Protein AF-A0A2G1NXH2-F1 (afdb_monomer)

Mean predicted aligned error: 2.92 Å

Nearest PDB structures (foldseek):
  1lr5-assembly2_B  TM=7.237E-01  e=9.774E-05  Zea mays
  2et7-assembly1_A  TM=5.817E-01  e=1.726E-05  Hordeum vulgare
  4qm9-assembly2_B  TM=7.296E-01  e=2.003E-04  Bacillus subtilis subsp. subtilis str. 168
  6v7g-assembly1_A  TM=7.408E-01  e=8.931E-04  Canavalia ensiformis
  3ksc-assembly2_F  TM=7.801E-01  e=2.190E-03  Pisum sativum

Sequence (181 aa):
EKHHLRYDITIIPPRMLGEEYVKTAGHYHPMVPGEKLSYTEVYQVLEGEAEYLLQKLENGIIEDVVLIHATIGNIVVIPPNYGHITINMSKSRLKMSNWVSSEFASIYEPIRERRGGAYYFLKDSTILKNEKYTKIPELRRVKPTDPSLLNLTPGEDMYKLIGTPTKLDFLNKPRKEIELF

Radius of gyration: 15.78 Å; Cα contacts (8 Å, |Δi|>4): 421; chains: 1; bounding box: 36×38×44 Å

Structure (mmCIF, N/CA/C/O backbone):
data_AF-A0A2G1NXH2-F1
#
_entry.id   AF-A0A2G1NXH2-F1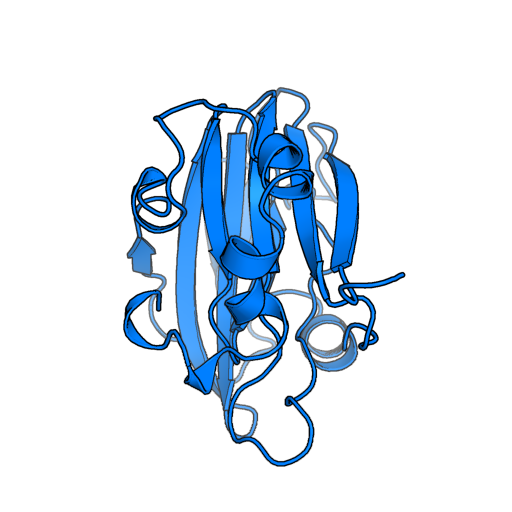
#
loop_
_atom_site.group_PDB
_atom_site.id
_atom_site.type_symbol
_atom_site.label_atom_id
_atom_site.label_alt_id
_atom_site.label_comp_id
_atom_site.label_asym_id
_atom_site.label_entity_id
_atom_site.label_seq_id
_atom_site.pdbx_PDB_ins_code
_atom_site.Cartn_x
_atom_site.Cartn_y
_atom_site.Cartn_z
_atom_site.occupancy
_atom_site.B_iso_or_equiv
_atom_site.auth_seq_id
_atom_site.auth_comp_id
_atom_site.auth_asym_id
_atom_site.auth_atom_id
_atom_site.pdbx_PDB_model_num
ATOM 1 N N . GLU A 1 1 ? 0.323 1.478 -23.130 1.00 58.84 1 GLU A N 1
ATOM 2 C CA . GLU A 1 1 ? 0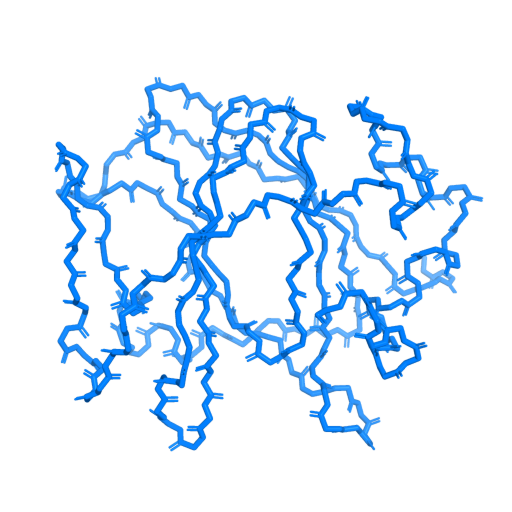.094 0.016 -23.206 1.00 58.84 1 GLU A CA 1
ATOM 3 C C . GLU A 1 1 ? 1.329 -0.855 -23.498 1.00 58.84 1 GLU A C 1
ATOM 5 O O . GLU A 1 1 ? 1.240 -2.049 -23.286 1.00 58.84 1 GLU A O 1
ATOM 10 N N . LYS A 1 2 ? 2.512 -0.334 -23.880 1.00 76.56 2 LYS A N 1
ATOM 11 C CA . LYS A 1 2 ? 3.681 -1.186 -24.229 1.00 76.56 2 LYS A CA 1
ATOM 12 C C . LYS A 1 2 ? 4.260 -2.044 -23.081 1.00 76.56 2 LYS A C 1
ATOM 14 O O . LYS A 1 2 ? 4.921 -3.040 -23.348 1.00 76.56 2 LYS A O 1
ATOM 19 N N . HIS A 1 3 ? 4.052 -1.642 -21.826 1.00 87.06 3 HIS A N 1
ATOM 20 C CA . HIS A 1 3 ? 4.655 -2.284 -20.646 1.00 87.06 3 HIS A CA 1
ATOM 21 C C . HIS A 1 3 ? 3.636 -2.900 -19.684 1.00 87.06 3 HIS A C 1
ATOM 23 O O . HIS A 1 3 ? 4.034 -3.434 -18.656 1.00 87.06 3 HIS A O 1
ATOM 29 N N . HIS A 1 4 ? 2.342 -2.832 -20.012 1.00 94.38 4 HIS A N 1
ATOM 30 C CA . HIS A 1 4 ? 1.269 -3.326 -19.148 1.00 94.38 4 HIS A CA 1
ATOM 31 C C . HIS A 1 4 ? 1.305 -2.744 -17.722 1.00 94.38 4 HIS A C 1
ATOM 33 O O . HIS A 1 4 ? 1.211 -3.455 -16.722 1.00 94.38 4 HIS A O 1
ATOM 39 N N . LEU A 1 5 ? 1.512 -1.428 -17.643 1.00 96.06 5 LEU A N 1
ATOM 40 C CA . LEU A 1 5 ? 1.605 -0.663 -16.404 1.00 96.06 5 LEU A CA 1
ATOM 41 C C . LEU A 1 5 ? 0.506 0.392 -16.369 1.00 96.06 5 LEU A C 1
ATOM 43 O O . LEU A 1 5 ? 0.245 1.057 -17.377 1.00 96.06 5 LEU A O 1
ATOM 47 N N . ARG A 1 6 ? -0.082 0.574 -15.190 1.00 96.56 6 ARG A N 1
ATOM 48 C CA . ARG A 1 6 ? -1.054 1.615 -14.869 1.00 96.56 6 ARG A CA 1
ATOM 49 C C . ARG A 1 6 ? -0.529 2.448 -13.703 1.00 96.56 6 ARG A C 1
ATOM 51 O O . ARG A 1 6 ? 0.035 1.893 -12.762 1.00 96.56 6 ARG A O 1
ATOM 58 N N . TYR A 1 7 ? -0.709 3.762 -13.796 1.00 97.62 7 TYR A N 1
ATOM 59 C CA . TYR A 1 7 ? -0.413 4.704 -12.722 1.00 97.62 7 TYR A CA 1
ATOM 60 C C . TYR A 1 7 ? -1.703 5.362 -12.264 1.00 97.62 7 TYR A C 1
ATOM 62 O O . TYR A 1 7 ? -2.379 5.993 -13.080 1.00 97.62 7 TYR A O 1
ATOM 70 N N . ASP A 1 8 ? -2.016 5.249 -10.980 1.00 98.00 8 ASP A N 1
ATOM 71 C CA . ASP A 1 8 ? -3.214 5.850 -10.405 1.00 98.00 8 ASP A CA 1
ATOM 72 C C . ASP A 1 8 ? -2.840 6.888 -9.337 1.00 98.00 8 ASP A C 1
ATOM 74 O O . ASP A 1 8 ? -1.773 6.835 -8.724 1.00 98.00 8 ASP A O 1
ATOM 78 N N . ILE A 1 9 ? -3.739 7.852 -9.117 1.00 98.50 9 ILE A N 1
ATOM 79 C CA . ILE A 1 9 ? -3.693 8.783 -7.986 1.00 98.50 9 ILE A CA 1
ATOM 80 C C . ILE A 1 9 ? -4.927 8.537 -7.131 1.00 98.50 9 ILE A C 1
ATOM 82 O O . ILE A 1 9 ? -6.052 8.608 -7.625 1.00 98.50 9 ILE A O 1
ATOM 86 N N . THR A 1 10 ? -4.722 8.348 -5.832 1.00 98.56 10 THR A N 1
ATOM 87 C CA . THR A 1 10 ? -5.807 8.238 -4.855 1.00 98.56 10 THR A CA 1
ATOM 88 C C . THR A 1 10 ? -5.724 9.376 -3.846 1.00 98.56 10 THR A C 1
ATOM 90 O O . THR A 1 10 ? -4.652 9.699 -3.332 1.00 98.56 10 THR A O 1
ATOM 93 N N . ILE A 1 11 ? -6.874 9.985 -3.549 1.00 98.62 11 ILE A N 1
ATOM 94 C CA . ILE A 1 11 ? -7.017 11.025 -2.527 1.00 98.62 11 ILE A CA 1
ATOM 95 C C . ILE A 1 11 ? -8.008 10.536 -1.473 1.00 98.62 11 ILE A C 1
ATOM 97 O O . ILE A 1 11 ? -9.157 10.238 -1.793 1.00 98.62 11 ILE A O 1
ATOM 101 N N . ILE A 1 12 ? -7.575 10.499 -0.214 1.00 98.50 12 ILE A N 1
ATOM 102 C CA . ILE A 1 12 ? -8.384 10.063 0.925 1.00 98.50 12 ILE A CA 1
ATOM 103 C C . ILE A 1 12 ? -8.540 11.249 1.894 1.00 98.50 12 ILE A C 1
ATOM 105 O O . ILE A 1 12 ? -7.545 11.720 2.451 1.00 98.50 12 ILE A O 1
ATOM 109 N N . PRO A 1 13 ? -9.760 11.779 2.108 1.00 98.12 13 PRO A N 1
ATOM 110 C CA . PRO A 1 13 ? -9.979 12.888 3.038 1.00 98.12 13 PRO A CA 1
ATOM 111 C C . PRO A 1 13 ? -9.803 12.438 4.503 1.00 98.12 13 PRO A C 1
ATOM 113 O O . PRO A 1 13 ? -9.926 11.250 4.774 1.00 98.12 13 PRO A O 1
ATOM 116 N N . PRO A 1 14 ? -9.583 13.351 5.464 1.00 97.19 14 PRO A N 1
ATOM 117 C CA . PRO A 1 14 ? -9.547 13.011 6.887 1.00 97.19 14 PRO A CA 1
ATOM 118 C C . PRO A 1 14 ? -10.977 12.855 7.420 1.00 97.19 14 PRO A C 1
ATOM 120 O O . PRO A 1 14 ? -11.607 13.820 7.853 1.00 97.19 14 PRO A O 1
ATOM 123 N N . ARG A 1 15 ? -11.546 11.653 7.306 1.00 97.00 15 ARG A N 1
ATOM 124 C CA . ARG A 1 15 ? -12.923 11.359 7.734 1.00 97.00 15 ARG A CA 1
ATOM 125 C C . ARG A 1 15 ? -12.986 10.098 8.586 1.00 97.00 15 ARG A C 1
ATOM 127 O O . ARG A 1 15 ? -12.085 9.268 8.558 1.00 97.00 15 ARG A O 1
ATOM 134 N N . MET A 1 16 ? -14.109 9.953 9.279 1.00 96.38 16 MET A N 1
ATOM 135 C CA . MET A 1 16 ? -14.487 8.737 9.990 1.00 96.38 16 MET A CA 1
ATOM 136 C C . MET A 1 16 ? -15.700 8.097 9.312 1.00 96.38 16 MET A C 1
ATOM 138 O O . MET A 1 16 ? -16.585 8.796 8.812 1.00 96.38 16 MET A O 1
ATOM 142 N N . LEU A 1 17 ? -15.752 6.770 9.321 1.00 91.94 17 LEU A N 1
ATOM 143 C CA . LEU A 1 17 ? -16.933 5.968 9.024 1.00 91.94 17 LEU A CA 1
ATOM 144 C C . LEU A 1 17 ? -17.454 5.403 10.347 1.00 91.94 17 LEU A C 1
ATOM 146 O O . LEU A 1 17 ? -17.014 4.354 10.815 1.00 91.94 17 LEU A O 1
ATOM 150 N N . GLY A 1 18 ? -18.361 6.145 10.985 1.00 94.88 18 GLY A N 1
ATOM 151 C CA . GLY A 1 18 ? -18.728 5.886 12.375 1.00 94.88 18 GLY A CA 1
ATOM 152 C C . GLY A 1 18 ? -17.520 6.109 13.284 1.00 94.88 18 GLY A C 1
ATOM 153 O O . GLY A 1 18 ? -17.035 7.230 13.398 1.00 94.88 18 GLY A O 1
ATOM 154 N N . GLU A 1 19 ? -17.030 5.032 13.891 1.00 95.69 19 GLU A N 1
ATOM 155 C CA . GLU A 1 19 ? -15.901 5.046 14.829 1.00 95.69 19 GLU A CA 1
ATOM 156 C C . GLU A 1 19 ? -14.562 4.660 14.184 1.00 95.69 19 GLU A C 1
ATOM 158 O O . GLU A 1 19 ? -13.527 4.733 14.841 1.00 95.69 19 GLU A O 1
ATOM 163 N N . GLU A 1 20 ? -14.558 4.263 12.907 1.00 97.88 20 GLU A N 1
ATOM 164 C CA . GLU A 1 20 ? -13.359 3.819 12.192 1.00 97.88 20 GLU A CA 1
ATOM 165 C C . GLU A 1 20 ? -12.811 4.893 11.248 1.00 97.88 20 GLU A C 1
ATOM 167 O O . GLU A 1 20 ? -13.576 5.582 10.569 1.00 97.88 20 GLU A O 1
ATOM 172 N N . TYR A 1 21 ? -11.487 5.022 11.167 1.00 98.12 21 TYR A N 1
ATOM 173 C CA . TYR A 1 21 ? -10.836 5.884 10.187 1.00 98.12 21 TYR A CA 1
ATOM 174 C C . TYR A 1 21 ? -11.205 5.480 8.758 1.00 98.12 21 TYR A C 1
ATOM 176 O O . TYR A 1 21 ? -11.316 4.298 8.415 1.00 98.12 21 TYR A O 1
ATOM 184 N N . VAL A 1 22 ? -11.399 6.482 7.899 1.00 97.50 22 VAL A N 1
ATOM 185 C CA . VAL A 1 22 ? -11.681 6.239 6.487 1.00 97.50 22 VAL A CA 1
ATOM 186 C C . 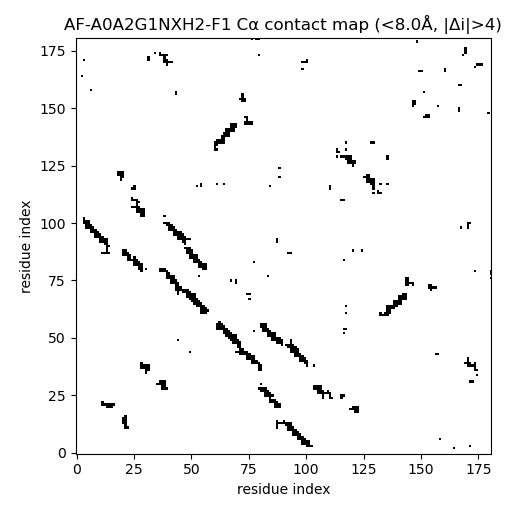VAL A 1 22 ? -10.499 5.539 5.819 1.00 97.50 22 VAL A C 1
ATOM 188 O O . VAL A 1 22 ? -9.325 5.832 6.057 1.00 97.50 22 VAL A O 1
ATOM 191 N N . LYS A 1 23 ? -10.835 4.592 4.954 1.00 97.75 23 LYS A N 1
ATOM 192 C CA . LYS A 1 23 ? -9.886 3.710 4.294 1.00 97.75 23 LYS A CA 1
ATOM 193 C C . LYS A 1 23 ? -10.402 3.299 2.926 1.00 97.75 23 LYS A C 1
ATOM 195 O O . LYS A 1 23 ? -11.590 3.431 2.629 1.00 97.75 23 LYS A O 1
ATOM 200 N N . THR A 1 24 ? -9.501 2.795 2.096 1.00 98.25 24 THR A N 1
ATOM 201 C CA . THR A 1 24 ? -9.869 2.099 0.856 1.00 98.25 24 THR A CA 1
ATOM 202 C C . THR A 1 24 ? -10.673 0.829 1.165 1.00 98.25 24 THR A C 1
ATOM 204 O O . THR A 1 24 ? -10.614 0.297 2.273 1.00 98.25 24 THR A O 1
ATOM 207 N N . ALA A 1 25 ? -11.421 0.314 0.183 1.00 97.62 25 ALA A N 1
ATOM 208 C CA . ALA A 1 25 ? -12.169 -0.937 0.351 1.00 97.62 25 ALA A CA 1
ATOM 209 C C . ALA A 1 25 ? -11.256 -2.145 0.643 1.00 97.62 25 ALA A C 1
ATOM 211 O O . ALA A 1 25 ? -11.681 -3.084 1.313 1.00 97.62 25 ALA A O 1
ATOM 212 N N . GLY A 1 26 ? -10.012 -2.087 0.159 1.00 98.19 26 GLY A N 1
ATOM 213 C CA . GLY A 1 26 ? -9.045 -3.175 0.204 1.00 98.19 26 GLY A CA 1
ATOM 214 C C . GLY A 1 26 ? -9.297 -4.247 -0.841 1.00 98.19 26 GLY A C 1
ATOM 215 O O . GLY A 1 26 ? -10.441 -4.521 -1.197 1.00 98.19 26 GLY A O 1
ATOM 216 N N . HIS A 1 27 ? -8.228 -4.874 -1.322 1.00 98.69 27 HIS A N 1
ATOM 217 C CA . HIS A 1 27 ? -8.334 -6.009 -2.236 1.00 98.69 27 HIS A CA 1
ATOM 218 C C . HIS A 1 27 ? -7.080 -6.888 -2.227 1.00 98.69 27 HIS A C 1
ATOM 220 O O . HIS A 1 27 ? -6.058 -6.524 -1.647 1.00 98.69 27 HIS A O 1
ATOM 226 N N . TYR A 1 28 ? -7.185 -8.047 -2.879 1.00 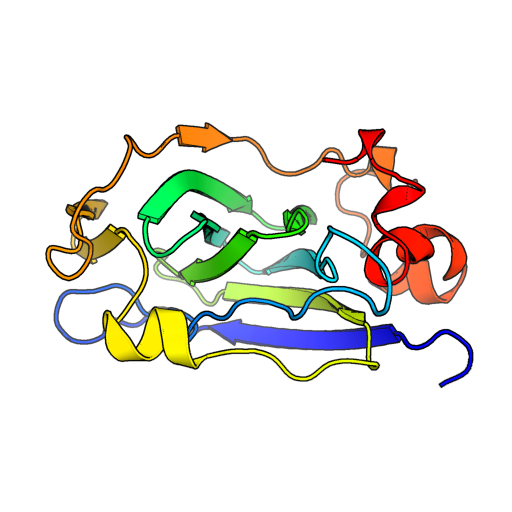98.56 28 TYR A N 1
ATOM 227 C CA . TYR A 1 28 ? -6.065 -8.908 -3.261 1.00 98.56 28 TYR A CA 1
ATOM 228 C C . TYR A 1 28 ? -5.836 -8.838 -4.773 1.00 98.56 28 TYR A C 1
ATOM 230 O O . TYR A 1 28 ? -6.735 -8.463 -5.533 1.00 98.56 28 TYR A O 1
ATOM 238 N N . HIS A 1 29 ? -4.654 -9.258 -5.215 1.00 98.25 29 HIS A N 1
ATOM 239 C CA . HIS A 1 29 ? -4.352 -9.468 -6.630 1.00 98.25 29 HIS A CA 1
ATOM 240 C C . HIS A 1 29 ? -4.465 -10.950 -7.001 1.00 98.25 29 HIS A C 1
ATOM 242 O O . HIS A 1 29 ? -4.173 -11.810 -6.164 1.00 98.25 29 HIS A O 1
ATOM 248 N N . PRO A 1 30 ? -4.867 -11.278 -8.242 1.00 97.81 30 PRO A N 1
ATOM 249 C CA . PRO A 1 30 ? -4.825 -12.652 -8.720 1.00 97.81 30 PRO A CA 1
ATOM 250 C C . PRO A 1 30 ? -3.384 -13.140 -8.882 1.00 97.81 30 PRO A C 1
ATOM 252 O O . PRO A 1 30 ? -2.438 -12.356 -8.985 1.00 97.81 30 PRO A O 1
ATOM 255 N N . MET A 1 31 ? -3.235 -14.460 -8.951 1.00 97.69 31 MET A N 1
ATOM 256 C CA . MET A 1 31 ? -1.975 -15.112 -9.303 1.00 97.69 31 MET A CA 1
ATOM 257 C C . MET A 1 31 ? -1.548 -14.709 -10.715 1.00 97.69 31 MET A C 1
ATOM 259 O O . MET A 1 31 ? -2.386 -14.661 -11.618 1.00 97.69 31 MET A O 1
ATOM 263 N N . VAL A 1 32 ? -0.253 -14.471 -10.920 1.00 97.31 32 VAL A N 1
ATOM 264 C CA . VAL A 1 32 ? 0.294 -14.331 -12.273 1.00 97.31 32 VAL A CA 1
ATOM 265 C C . VAL A 1 32 ? 0.095 -15.667 -13.010 1.00 97.31 32 VAL A C 1
ATOM 267 O O . VAL A 1 32 ? 0.363 -16.724 -12.423 1.00 97.31 32 VAL A O 1
ATOM 270 N N . PRO A 1 33 ? -0.390 -15.676 -14.269 1.00 96.06 33 PRO A N 1
ATOM 271 C CA . PRO A 1 33 ? -0.643 -16.912 -15.004 1.00 96.06 33 PRO A CA 1
ATOM 272 C C . PRO A 1 33 ? 0.574 -17.848 -15.034 1.00 96.06 33 PRO A C 1
ATOM 274 O O . PRO A 1 33 ? 1.648 -17.485 -15.505 1.00 96.06 33 PRO A O 1
ATOM 277 N N . GLY A 1 34 ? 0.393 -19.077 -14.540 1.00 95.00 34 GLY A N 1
ATOM 278 C CA . GLY A 1 34 ? 1.456 -20.087 -14.480 1.00 95.00 34 GLY A CA 1
ATOM 279 C C . GLY A 1 34 ? 2.422 -19.953 -13.295 1.00 95.00 34 GLY A C 1
ATOM 280 O O . GLY A 1 34 ? 3.369 -20.736 -13.204 1.00 95.00 34 GLY A O 1
ATOM 281 N N . GLU A 1 35 ? 2.194 -19.018 -12.369 1.00 95.06 35 GLU A N 1
ATOM 282 C CA . GLU A 1 35 ? 3.041 -18.803 -11.193 1.00 95.06 35 GLU A CA 1
ATOM 283 C C . GLU A 1 35 ? 2.322 -19.071 -9.859 1.00 95.06 35 GLU A C 1
ATOM 285 O O . GLU A 1 35 ? 1.103 -19.211 -9.776 1.00 95.06 35 GLU A O 1
ATOM 290 N N . LYS A 1 36 ? 3.117 -19.144 -8.782 1.00 93.44 36 LYS A N 1
ATOM 291 C CA . LYS A 1 36 ? 2.650 -19.241 -7.385 1.00 93.44 36 LYS A CA 1
ATOM 292 C C . LYS A 1 36 ? 2.669 -17.890 -6.651 1.00 93.44 36 LYS A C 1
ATOM 294 O O . LYS A 1 36 ? 2.561 -17.856 -5.427 1.00 93.44 36 LYS A O 1
ATOM 299 N N . LEU A 1 37 ? 2.847 -16.794 -7.379 1.00 96.62 37 LEU A N 1
ATOM 300 C CA . LEU A 1 37 ? 2.913 -15.440 -6.841 1.00 96.62 37 LEU A CA 1
ATOM 301 C C . LEU A 1 37 ? 1.847 -14.583 -7.526 1.00 96.62 37 LEU A C 1
ATOM 303 O O . LEU A 1 37 ? 1.659 -14.690 -8.740 1.00 96.62 37 LEU A O 1
ATOM 307 N N . SER A 1 38 ? 1.145 -13.753 -6.758 1.00 97.88 38 SER A N 1
ATOM 308 C CA . SER A 1 38 ? 0.253 -12.731 -7.306 1.00 97.88 38 SER A CA 1
ATOM 309 C C . SER A 1 38 ? 1.016 -11.552 -7.890 1.00 97.88 38 SER A C 1
ATOM 311 O O . SER A 1 38 ? 2.174 -11.319 -7.543 1.00 97.88 38 SER A O 1
ATOM 313 N N . TYR A 1 39 ? 0.332 -10.764 -8.719 1.00 98.25 39 TYR A N 1
ATOM 314 C CA . TYR A 1 39 ? 0.823 -9.440 -9.102 1.00 98.25 39 TYR A CA 1
ATOM 315 C C . TYR A 1 39 ? 1.129 -8.596 -7.858 1.00 98.25 39 TYR A C 1
ATOM 317 O O . TYR A 1 39 ? 0.485 -8.749 -6.811 1.00 98.25 39 TYR A O 1
ATOM 325 N N . THR A 1 40 ? 2.098 -7.695 -7.985 1.00 98.00 40 THR A N 1
ATOM 326 C CA . THR A 1 40 ? 2.489 -6.759 -6.926 1.00 98.00 40 THR A CA 1
ATOM 327 C C . THR A 1 40 ? 2.058 -5.345 -7.278 1.00 98.00 40 THR A C 1
ATOM 329 O O . THR A 1 40 ? 1.552 -5.068 -8.367 1.00 98.00 40 THR A O 1
ATOM 332 N N . GLU A 1 41 ? 2.264 -4.438 -6.335 1.00 98.50 41 GLU A N 1
ATOM 333 C CA . GLU A 1 41 ? 1.973 -3.020 -6.493 1.00 98.50 41 GLU A CA 1
ATOM 334 C C . GLU A 1 41 ? 3.002 -2.204 -5.721 1.00 98.50 41 GLU A C 1
ATOM 336 O O . GLU A 1 41 ? 3.585 -2.687 -4.751 1.00 98.50 41 GLU A O 1
ATOM 341 N N . VAL A 1 42 ? 3.250 -0.975 -6.154 1.00 98.56 42 VAL A N 1
ATOM 342 C CA . VAL A 1 42 ? 4.092 -0.036 -5.417 1.00 98.56 42 VAL A CA 1
ATOM 343 C C . VAL A 1 42 ? 3.365 1.282 -5.256 1.00 98.56 42 VAL A C 1
ATOM 345 O O . VAL A 1 42 ? 2.858 1.828 -6.229 1.00 98.56 42 VAL A O 1
ATOM 348 N N . TYR A 1 43 ? 3.337 1.786 -4.028 1.00 98.69 43 TYR A N 1
ATOM 349 C CA . TYR A 1 43 ? 2.755 3.064 -3.649 1.00 98.69 43 TYR A CA 1
ATOM 350 C C . TYR A 1 43 ? 3.836 4.099 -3.341 1.00 98.69 43 TYR A C 1
ATOM 352 O O . TYR A 1 43 ? 4.900 3.757 -2.826 1.00 98.69 43 TYR A O 1
ATOM 360 N N . GLN A 1 44 ? 3.516 5.374 -3.559 1.00 98.75 44 GLN A N 1
ATOM 361 C CA . GLN A 1 44 ? 4.241 6.510 -2.999 1.00 98.75 44 GLN A CA 1
ATOM 362 C C . GLN A 1 44 ? 3.263 7.496 -2.359 1.00 98.75 44 GLN A C 1
ATOM 364 O O . GLN A 1 44 ? 2.255 7.875 -2.959 1.00 98.75 44 GLN A O 1
ATOM 369 N N . VAL A 1 45 ? 3.570 7.953 -1.145 1.00 98.81 45 VAL A N 1
ATOM 370 C CA . VAL A 1 45 ? 2.805 9.027 -0.497 1.00 98.81 45 VAL A CA 1
ATOM 371 C C . VAL A 1 45 ? 3.250 10.370 -1.076 1.00 98.81 45 VAL A C 1
ATOM 373 O O . VAL A 1 45 ? 4.420 10.733 -0.999 1.00 98.81 45 VAL A O 1
ATOM 376 N N . LEU A 1 46 ? 2.316 11.126 -1.648 1.00 98.62 46 LEU A N 1
ATOM 377 C CA . LEU A 1 46 ? 2.574 12.425 -2.281 1.00 98.62 46 LEU A CA 1
ATOM 378 C C . LEU A 1 46 ? 2.215 13.605 -1.369 1.00 98.62 46 LEU A C 1
ATOM 380 O O . LEU A 1 46 ? 2.749 14.697 -1.528 1.00 98.62 46 LEU A O 1
ATOM 384 N N . GLU A 1 47 ? 1.291 13.402 -0.432 1.00 98.50 47 GLU A N 1
ATOM 385 C CA . GLU A 1 47 ? 0.859 14.395 0.554 1.00 98.50 47 GLU A CA 1
ATOM 386 C C . GLU A 1 47 ? 0.279 13.682 1.777 1.00 98.50 47 GLU A C 1
ATOM 388 O O . GLU A 1 47 ? -0.480 12.724 1.622 1.00 98.50 47 GLU A O 1
ATOM 393 N N . GLY A 1 48 ? 0.577 14.186 2.975 1.00 98.25 48 GLY A N 1
ATOM 394 C CA . GLY A 1 48 ? 0.064 13.630 4.226 1.00 98.25 48 GLY A CA 1
ATOM 395 C C . GLY A 1 48 ? 0.792 12.356 4.653 1.00 98.25 48 GLY A C 1
ATOM 396 O O . GLY A 1 48 ? 1.993 12.201 4.421 1.00 98.25 48 GLY A O 1
ATOM 397 N N . GLU A 1 49 ? 0.052 11.467 5.307 1.00 98.50 49 GLU A N 1
ATOM 398 C CA . GLU A 1 49 ? 0.548 10.206 5.855 1.00 98.50 49 GLU A CA 1
ATOM 399 C C . GLU A 1 49 ? -0.497 9.097 5.697 1.00 98.50 49 GLU A C 1
ATOM 401 O O . GLU A 1 49 ? -1.705 9.352 5.663 1.00 98.50 49 GLU A O 1
ATOM 406 N N . ALA A 1 50 ? -0.015 7.868 5.561 1.00 98.56 50 ALA A N 1
ATOM 407 C CA . ALA A 1 50 ? -0.808 6.681 5.304 1.00 98.56 50 ALA A CA 1
ATOM 408 C C . ALA A 1 50 ? -0.406 5.551 6.246 1.00 98.56 50 ALA A C 1
ATOM 410 O O . ALA A 1 50 ? 0.775 5.322 6.503 1.00 98.56 50 ALA A O 1
ATOM 411 N N . GLU A 1 51 ? -1.405 4.795 6.680 1.00 98.62 51 GLU A N 1
ATOM 412 C CA . GLU A 1 51 ? -1.214 3.483 7.283 1.00 98.62 51 GLU A CA 1
ATOM 413 C C . GLU A 1 51 ? -1.623 2.427 6.252 1.00 98.62 51 GLU A C 1
ATOM 415 O O . GLU A 1 51 ? -2.785 2.359 5.841 1.00 98.62 51 GLU A O 1
ATOM 420 N N . TYR A 1 52 ? -0.664 1.620 5.801 1.00 98.81 52 TYR A N 1
ATOM 421 C CA . TYR A 1 52 ? -0.910 0.495 4.903 1.00 98.81 52 TYR A CA 1
ATOM 422 C C . TYR A 1 52 ? -1.027 -0.786 5.724 1.00 98.81 52 TYR A C 1
ATOM 424 O O . TYR A 1 52 ? -0.034 -1.292 6.249 1.00 98.81 52 TYR A O 1
ATOM 432 N N . LEU A 1 53 ? -2.248 -1.310 5.831 1.00 98.88 53 LEU A N 1
ATOM 433 C CA . LEU A 1 53 ? -2.515 -2.623 6.403 1.00 98.88 53 LEU A CA 1
ATOM 434 C C . LEU A 1 53 ? -2.391 -3.671 5.300 1.00 98.88 53 LEU A C 1
ATOM 436 O O . LEU A 1 53 ? -3.196 -3.695 4.371 1.00 98.88 53 LEU A O 1
ATOM 440 N N . LEU A 1 54 ? -1.406 -4.548 5.425 1.00 98.81 54 LEU A N 1
ATOM 441 C CA . LEU A 1 54 ? -1.179 -5.6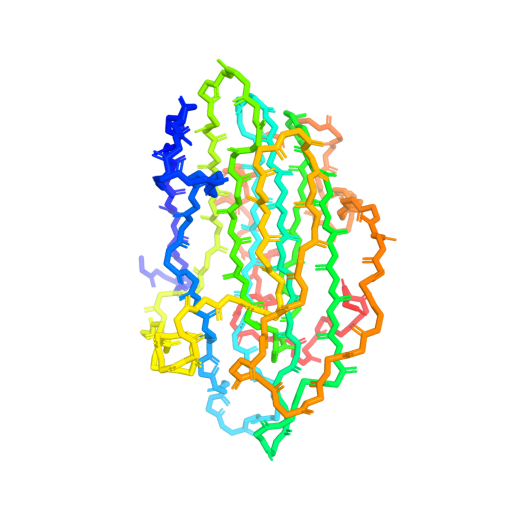83 4.543 1.00 98.81 54 LEU A CA 1
ATOM 442 C C . LEU A 1 54 ? -1.542 -6.968 5.285 1.00 98.81 54 LEU A C 1
ATOM 444 O O . LEU A 1 54 ? -1.241 -7.116 6.468 1.00 98.81 54 LEU A O 1
ATOM 448 N N . GLN A 1 55 ? -2.163 -7.920 4.597 1.00 98.56 55 GLN A N 1
ATOM 449 C CA . GLN A 1 55 ? -2.476 -9.228 5.171 1.00 98.56 55 GLN A CA 1
ATOM 450 C C . GLN A 1 55 ? -2.312 -10.351 4.151 1.00 98.56 55 GLN A C 1
ATOM 452 O O . GLN A 1 55 ? -2.792 -10.253 3.022 1.00 98.56 55 GLN A O 1
ATOM 457 N N . LYS A 1 56 ? -1.660 -11.440 4.560 1.00 97.81 56 LYS A N 1
ATOM 458 C CA . LYS A 1 56 ? -1.474 -12.628 3.724 1.00 97.81 56 LYS A CA 1
ATOM 459 C C . LYS A 1 56 ? -2.577 -13.634 4.012 1.00 97.81 56 LYS A C 1
ATOM 461 O O . LYS A 1 56 ? -2.728 -14.068 5.154 1.00 97.81 56 LYS A O 1
ATOM 466 N N . LEU A 1 57 ? -3.325 -14.004 2.977 1.00 93.50 57 LEU A N 1
ATOM 467 C CA . LEU A 1 57 ? -4.389 -15.002 3.053 1.00 93.50 57 LEU A CA 1
ATOM 468 C C . LEU A 1 57 ? -3.928 -16.296 2.390 1.00 93.50 57 LEU A C 1
ATOM 470 O O . LEU A 1 57 ? -3.645 -16.316 1.195 1.00 93.50 57 LEU A O 1
ATOM 474 N N . GLU A 1 58 ? -3.917 -17.383 3.149 1.00 91.81 58 GLU A N 1
ATOM 475 C CA . GLU A 1 58 ? -3.574 -18.712 2.654 1.00 91.81 58 GLU A CA 1
ATOM 476 C C . GLU A 1 58 ? -4.604 -19.718 3.169 1.00 91.81 58 GLU A C 1
ATOM 478 O O . GLU A 1 58 ? -4.895 -19.777 4.361 1.00 91.81 58 GLU A O 1
ATOM 483 N N . ASN A 1 59 ? -5.233 -20.471 2.260 1.00 88.19 59 ASN A N 1
ATOM 484 C CA . ASN A 1 59 ? -6.257 -21.473 2.594 1.00 88.19 59 ASN A CA 1
ATOM 485 C C . ASN A 1 59 ? -7.377 -20.952 3.524 1.00 88.19 59 ASN A C 1
ATOM 487 O O . ASN A 1 59 ? -7.891 -21.674 4.375 1.00 88.19 59 ASN A O 1
ATOM 491 N N . GLY A 1 60 ? -7.758 -19.679 3.370 1.00 85.06 60 GLY A N 1
ATOM 492 C CA . GLY A 1 60 ? -8.809 -19.042 4.170 1.00 85.06 60 GLY A CA 1
ATOM 493 C C . GLY A 1 60 ? -8.356 -18.487 5.527 1.00 85.06 60 GLY A C 1
ATOM 494 O O . GLY A 1 60 ? -9.169 -17.847 6.201 1.00 85.06 60 GLY A O 1
ATOM 495 N N . ILE A 1 61 ? -7.087 -18.675 5.900 1.00 92.62 61 ILE A N 1
ATOM 496 C CA . ILE A 1 61 ? -6.484 -18.239 7.164 1.00 92.62 61 ILE A CA 1
ATOM 497 C C . ILE A 1 61 ? -5.545 -17.055 6.908 1.00 92.62 61 ILE A C 1
ATOM 499 O O . ILE A 1 61 ? -4.880 -16.978 5.874 1.00 92.62 61 ILE A O 1
ATOM 503 N N . ILE A 1 62 ? -5.518 -16.106 7.845 1.00 97.19 62 ILE A N 1
ATOM 504 C CA . ILE A 1 62 ? -4.548 -15.013 7.822 1.00 97.19 62 ILE A CA 1
ATOM 505 C C . ILE A 1 62 ? -3.258 -15.508 8.467 1.00 97.19 62 ILE A C 1
ATOM 507 O O . ILE A 1 62 ? -3.219 -15.745 9.672 1.00 97.19 62 ILE A O 1
ATOM 511 N N . GLU A 1 63 ? -2.219 -15.673 7.657 1.00 97.38 63 GLU A N 1
ATOM 512 C CA . GLU A 1 63 ? -0.897 -16.137 8.106 1.00 97.38 63 GLU A CA 1
ATOM 513 C C . GLU A 1 63 ? -0.005 -14.970 8.543 1.00 97.38 63 GLU A C 1
ATOM 515 O O . GLU A 1 63 ? 0.921 -15.126 9.339 1.00 97.38 63 GLU A O 1
ATOM 520 N N . ASP A 1 64 ? -0.305 -13.774 8.040 1.00 98.19 64 ASP A N 1
ATOM 521 C CA . ASP A 1 64 ? 0.453 -12.567 8.310 1.00 98.19 64 ASP A CA 1
ATOM 522 C C . ASP A 1 64 ? -0.439 -11.320 8.302 1.00 98.19 64 ASP A C 1
ATOM 524 O O . ASP A 1 64 ? -1.302 -11.190 7.433 1.00 98.19 64 ASP A O 1
ATOM 528 N N . VAL A 1 65 ? -0.176 -10.392 9.226 1.00 98.62 65 VAL A N 1
ATOM 529 C CA . VAL A 1 65 ? -0.596 -8.997 9.152 1.00 98.62 65 VAL A CA 1
ATOM 530 C C . VAL A 1 65 ? 0.590 -8.051 9.379 1.00 98.62 65 VAL A C 1
ATOM 532 O O . VAL A 1 65 ? 1.243 -8.077 10.425 1.00 98.62 65 VAL A O 1
ATOM 535 N N . VAL A 1 66 ? 0.796 -7.132 8.437 1.00 98.56 66 VAL A N 1
ATOM 536 C CA . VAL A 1 66 ? 1.807 -6.074 8.496 1.00 98.56 66 VAL A CA 1
ATOM 537 C C . VAL A 1 66 ? 1.135 -4.706 8.468 1.00 98.56 66 VAL A C 1
ATOM 539 O O . VAL A 1 66 ? 0.163 -4.493 7.750 1.00 98.56 66 VAL A O 1
ATOM 542 N N . LEU A 1 67 ? 1.672 -3.766 9.238 1.00 98.75 67 LEU A N 1
ATOM 543 C CA . LEU A 1 67 ? 1.305 -2.358 9.198 1.00 98.75 67 LEU A CA 1
ATOM 544 C C . LEU A 1 67 ? 2.528 -1.514 8.850 1.00 98.75 67 LEU A C 1
ATOM 546 O O . LEU A 1 67 ? 3.567 -1.620 9.509 1.00 98.75 67 LEU A O 1
ATOM 550 N N . ILE A 1 68 ? 2.387 -0.666 7.837 1.00 98.81 68 ILE A N 1
ATOM 551 C CA . ILE A 1 68 ? 3.439 0.244 7.388 1.00 98.81 68 ILE A CA 1
ATOM 552 C C . ILE A 1 68 ? 2.918 1.671 7.504 1.00 98.81 68 ILE A C 1
ATOM 554 O O . ILE A 1 68 ? 1.994 2.057 6.790 1.00 98.81 68 ILE A O 1
ATOM 558 N N . HIS A 1 69 ? 3.548 2.446 8.383 1.00 98.69 69 HIS A N 1
ATOM 559 C CA . HIS A 1 69 ? 3.346 3.887 8.451 1.00 98.69 69 HIS A CA 1
ATOM 560 C C . HIS A 1 69 ? 4.256 4.562 7.425 1.00 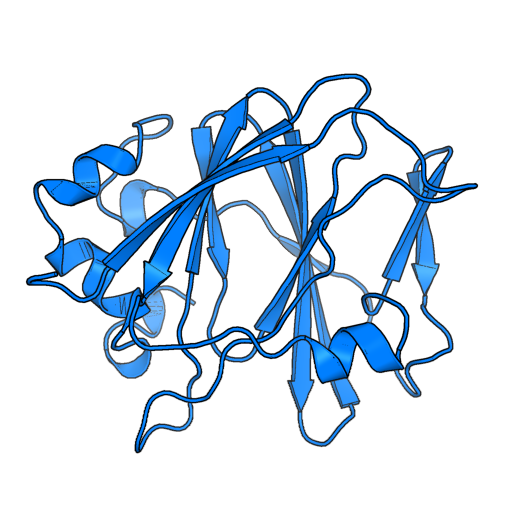98.69 69 HIS A C 1
ATOM 562 O O . HIS A 1 69 ? 5.475 4.370 7.459 1.00 98.69 69 HIS A O 1
ATOM 568 N N . ALA A 1 70 ? 3.675 5.347 6.524 1.00 98.56 70 ALA A N 1
ATOM 569 C CA . ALA A 1 70 ? 4.392 6.040 5.465 1.00 98.56 70 ALA A CA 1
ATOM 570 C C . ALA A 1 70 ? 3.984 7.515 5.406 1.00 98.56 70 ALA A C 1
ATOM 572 O O . ALA A 1 70 ? 2.805 7.859 5.439 1.00 98.56 70 ALA A O 1
ATOM 573 N N . THR A 1 71 ? 4.977 8.383 5.265 1.00 98.56 71 THR A N 1
ATOM 574 C CA . THR A 1 71 ? 4.820 9.836 5.117 1.00 98.56 71 THR A CA 1
ATOM 575 C C . THR A 1 71 ? 5.259 10.277 3.724 1.00 98.56 71 THR A C 1
ATOM 577 O O . THR A 1 71 ? 5.740 9.463 2.935 1.00 98.56 71 THR A O 1
ATOM 580 N N . ILE A 1 72 ? 5.087 11.560 3.400 1.00 98.50 72 ILE A N 1
ATOM 581 C CA . ILE A 1 72 ? 5.454 12.133 2.099 1.00 98.50 72 ILE A CA 1
ATOM 582 C C . ILE A 1 72 ? 6.820 11.647 1.573 1.00 98.50 72 ILE A C 1
ATOM 584 O O . ILE A 1 72 ? 7.830 11.647 2.274 1.00 98.50 72 ILE A O 1
ATOM 588 N N . GLY A 1 73 ? 6.836 11.216 0.313 1.00 98.12 73 GLY A N 1
ATOM 589 C CA . GLY A 1 73 ? 8.007 10.690 -0.384 1.00 98.12 73 GLY A CA 1
ATOM 590 C C . GLY A 1 73 ? 8.348 9.232 -0.066 1.00 98.12 73 GLY A C 1
ATOM 591 O O . GLY A 1 73 ? 9.135 8.639 -0.804 1.00 98.12 73 GLY A O 1
ATOM 592 N N . ASN A 1 74 ? 7.776 8.628 0.983 1.00 98.62 74 ASN A N 1
ATOM 593 C CA . ASN A 1 74 ? 7.985 7.212 1.280 1.00 98.62 74 ASN A CA 1
ATOM 594 C C . ASN A 1 74 ? 7.338 6.319 0.219 1.00 98.62 74 ASN A C 1
ATOM 596 O O . ASN A 1 74 ? 6.264 6.627 -0.303 1.00 98.62 74 ASN A O 1
ATOM 600 N N . ILE A 1 75 ? 8.001 5.193 -0.043 1.00 98.31 75 ILE A N 1
ATOM 601 C CA . ILE A 1 75 ? 7.577 4.164 -0.987 1.00 98.31 75 ILE A CA 1
ATOM 602 C C . ILE A 1 75 ? 7.168 2.916 -0.212 1.00 98.31 75 ILE A C 1
ATOM 604 O O . ILE A 1 75 ? 7.812 2.550 0.770 1.00 98.31 75 ILE A O 1
ATOM 608 N N . VAL A 1 76 ? 6.102 2.257 -0.654 1.00 98.44 76 VAL A N 1
ATOM 609 C CA . VAL A 1 76 ? 5.640 0.993 -0.080 1.00 98.44 76 VAL A CA 1
ATOM 610 C C . VAL A 1 76 ? 5.382 0.002 -1.202 1.00 98.44 76 VAL A C 1
ATOM 612 O O . VAL A 1 76 ? 4.481 0.197 -2.013 1.00 98.44 76 VAL A O 1
ATOM 615 N N . VAL A 1 77 ? 6.167 -1.070 -1.243 1.00 98.31 77 VAL A N 1
ATOM 616 C CA . VAL A 1 77 ? 5.925 -2.211 -2.130 1.00 98.31 77 VAL A CA 1
ATOM 617 C C . VAL A 1 77 ? 4.969 -3.183 -1.444 1.00 98.31 77 VAL A C 1
ATOM 619 O O . VAL A 1 77 ? 5.211 -3.609 -0.317 1.00 98.31 77 VAL A O 1
ATOM 622 N N . ILE A 1 78 ? 3.884 -3.538 -2.130 1.00 98.44 78 ILE A N 1
ATOM 623 C CA . ILE A 1 78 ? 2.965 -4.602 -1.732 1.00 98.44 78 ILE A CA 1
ATOM 624 C C . ILE A 1 78 ? 3.519 -5.929 -2.263 1.00 98.44 78 ILE A C 1
ATOM 626 O O . ILE A 1 78 ? 3.551 -6.117 -3.486 1.00 98.44 78 ILE A O 1
ATOM 630 N N . PRO A 1 79 ? 3.949 -6.854 -1.386 1.00 97.50 79 PRO A N 1
ATOM 631 C CA . PRO A 1 79 ? 4.494 -8.132 -1.816 1.00 97.50 79 PRO A CA 1
ATOM 632 C C . PRO A 1 79 ? 3.433 -9.024 -2.470 1.00 97.50 79 PRO A C 1
ATOM 634 O O . PRO A 1 79 ? 2.231 -8.848 -2.232 1.00 97.50 79 PRO A O 1
ATOM 637 N N . PRO A 1 80 ? 3.853 -10.047 -3.235 1.00 97.56 80 PRO A N 1
ATOM 638 C CA . PRO A 1 80 ? 2.928 -11.033 -3.764 1.00 97.56 80 PRO A CA 1
ATOM 639 C C . PRO A 1 80 ? 2.146 -11.717 -2.642 1.00 97.56 80 PRO A C 1
ATOM 641 O O . PRO A 1 80 ? 2.681 -12.015 -1.575 1.00 97.56 80 PRO A O 1
ATOM 644 N N . ASN A 1 81 ? 0.896 -12.062 -2.926 1.00 97.44 81 ASN A N 1
ATOM 645 C CA . ASN A 1 81 ? -0.033 -12.796 -2.071 1.00 97.44 81 ASN A CA 1
ATOM 646 C C . ASN A 1 81 ? -0.536 -12.014 -0.839 1.00 97.44 81 ASN A C 1
ATOM 648 O O . ASN A 1 81 ? -1.257 -12.582 -0.014 1.00 97.44 81 ASN A O 1
ATOM 652 N N . TYR A 1 82 ? -0.214 -10.721 -0.726 1.00 98.44 82 TYR A N 1
ATOM 653 C CA . TYR A 1 82 ? -0.798 -9.834 0.280 1.00 98.44 82 TYR A CA 1
ATOM 654 C C . TYR A 1 82 ? -1.978 -9.056 -0.297 1.00 98.44 82 TYR A C 1
ATOM 656 O O . TYR A 1 82 ? -1.901 -8.451 -1.364 1.00 98.44 82 TYR A O 1
ATOM 664 N N . GLY A 1 83 ? -3.073 -9.043 0.454 1.00 98.50 83 GLY A N 1
ATOM 665 C CA . GLY A 1 83 ? -4.111 -8.037 0.303 1.00 98.50 83 GLY A CA 1
ATOM 666 C C . GLY A 1 83 ? -3.695 -6.782 1.053 1.00 98.50 83 GLY A C 1
ATOM 667 O O . GLY A 1 83 ? -2.962 -6.868 2.040 1.00 98.50 83 GLY A O 1
ATOM 668 N N . HIS A 1 84 ? -4.155 -5.624 0.600 1.00 98.81 84 HIS A N 1
ATOM 669 C CA . HIS A 1 84 ? -3.740 -4.350 1.173 1.00 98.81 84 HIS A CA 1
ATOM 670 C C . HIS A 1 84 ? -4.916 -3.381 1.307 1.00 98.81 84 HIS A C 1
ATOM 672 O O . HIS A 1 84 ? -5.842 -3.370 0.493 1.00 98.81 84 HIS A O 1
ATOM 678 N N . ILE A 1 85 ? -4.881 -2.577 2.368 1.00 98.81 85 ILE A N 1
ATOM 679 C CA . ILE A 1 85 ? -5.834 -1.511 2.671 1.00 98.81 85 ILE A CA 1
ATOM 680 C C . ILE A 1 85 ? -5.035 -0.281 3.098 1.00 98.81 85 ILE A C 1
ATOM 682 O O . ILE A 1 85 ? -4.287 -0.334 4.071 1.00 98.81 85 ILE A O 1
ATOM 686 N N . THR A 1 86 ? -5.237 0.842 2.416 1.00 98.75 86 THR A N 1
ATOM 687 C CA . THR A 1 86 ? -4.717 2.141 2.862 1.00 98.75 86 THR A CA 1
ATOM 688 C C . THR A 1 86 ? -5.731 2.859 3.740 1.00 98.75 86 THR A C 1
ATOM 690 O O . THR A 1 86 ? -6.899 2.984 3.355 1.00 98.75 86 THR A O 1
ATOM 693 N N . ILE A 1 87 ? -5.274 3.358 4.885 1.00 98.62 87 ILE A N 1
ATOM 694 C CA . ILE A 1 87 ? -6.068 4.043 5.905 1.00 98.62 87 ILE A CA 1
ATOM 695 C C . ILE A 1 87 ? -5.495 5.449 6.105 1.00 98.62 87 ILE A C 1
ATOM 697 O O . ILE A 1 87 ? -4.281 5.617 6.232 1.00 98.62 87 ILE A O 1
ATOM 701 N N . ASN A 1 88 ? -6.367 6.458 6.158 1.00 98.44 88 ASN A N 1
ATOM 702 C CA . ASN A 1 88 ? -5.979 7.807 6.565 1.00 98.44 88 ASN A CA 1
ATOM 703 C C . ASN A 1 88 ? -6.386 8.030 8.028 1.00 98.44 88 ASN A C 1
ATOM 705 O O . ASN A 1 88 ? -7.543 8.341 8.310 1.00 98.44 88 ASN A O 1
ATOM 709 N N . MET A 1 89 ? -5.430 7.868 8.946 1.00 97.12 89 MET A N 1
ATOM 710 C CA . MET A 1 89 ? -5.633 8.120 10.382 1.00 97.12 89 MET A CA 1
ATOM 711 C C . MET A 1 89 ? -5.386 9.582 10.789 1.00 97.12 89 MET A C 1
ATOM 713 O O . MET A 1 89 ? -5.571 9.952 11.951 1.00 97.12 89 MET A O 1
ATOM 717 N N . SER A 1 90 ? -4.953 10.417 9.846 1.00 95.94 90 SER A N 1
ATOM 718 C CA . SER A 1 90 ? -4.542 11.790 10.114 1.00 95.94 90 SER A CA 1
ATOM 719 C C . SER A 1 90 ? -5.724 12.766 10.103 1.00 95.94 90 SER A C 1
ATOM 721 O O . SER A 1 90 ? -6.847 12.456 9.696 1.00 95.94 90 SER A O 1
ATOM 723 N N . LYS A 1 91 ? -5.455 14.006 10.525 1.00 95.25 91 LYS A N 1
ATOM 724 C CA . LYS A 1 91 ? -6.396 15.134 10.405 1.00 95.25 91 LYS A CA 1
ATOM 725 C C . LYS A 1 91 ? -6.272 15.874 9.069 1.00 95.25 91 LYS A C 1
ATOM 727 O O . LYS A 1 91 ? -6.965 16.870 8.866 1.00 95.25 91 LYS A O 1
ATOM 732 N N . SER A 1 92 ? -5.394 15.427 8.173 1.00 97.50 92 SER A N 1
ATOM 733 C CA . SER A 1 92 ? -5.133 16.053 6.879 1.00 97.50 92 SER A CA 1
ATOM 734 C C . SER A 1 92 ? -5.510 15.129 5.720 1.00 97.50 92 SER A C 1
ATOM 736 O O . SER A 1 92 ? -5.846 13.955 5.872 1.00 97.50 92 SER A O 1
ATOM 738 N N . ARG A 1 93 ? -5.541 15.696 4.515 1.00 98.31 93 ARG A N 1
ATOM 739 C CA . ARG A 1 93 ? -5.754 14.921 3.295 1.00 98.31 93 ARG A CA 1
ATOM 740 C C . ARG A 1 93 ? -4.535 14.033 3.046 1.00 98.31 93 ARG A C 1
ATOM 742 O O . ARG A 1 93 ? -3.414 14.529 3.030 1.00 98.31 93 ARG A O 1
ATOM 749 N N . LEU A 1 94 ? -4.784 12.762 2.752 1.00 98.81 94 LEU A N 1
ATOM 750 C CA . LEU A 1 94 ? -3.796 11.855 2.182 1.00 98.81 94 LEU A CA 1
ATOM 751 C C . LEU A 1 94 ? -3.927 11.875 0.655 1.00 98.81 94 LEU A C 1
ATOM 753 O O . LEU A 1 94 ? -5.022 11.680 0.120 1.00 98.81 94 LEU A O 1
ATOM 757 N N . LYS A 1 95 ? -2.815 12.093 -0.048 1.00 98.81 95 LYS A N 1
ATOM 758 C CA . LYS A 1 95 ? -2.686 11.858 -1.490 1.00 98.81 95 LYS A CA 1
ATOM 759 C C . LYS A 1 95 ? -1.560 10.864 -1.713 1.00 98.81 95 LYS A C 1
ATOM 761 O O . LYS A 1 95 ? -0.454 11.060 -1.218 1.00 98.81 95 LYS A O 1
ATOM 766 N N . MET A 1 96 ? -1.823 9.840 -2.504 1.00 98.56 96 MET A N 1
ATOM 767 C CA . MET A 1 96 ? -0.830 8.843 -2.883 1.00 98.56 96 MET A CA 1
ATOM 768 C C . MET A 1 96 ? -0.943 8.514 -4.364 1.00 98.56 96 MET A C 1
ATOM 770 O O . MET A 1 96 ? -1.980 8.760 -4.988 1.00 98.56 96 MET A O 1
ATOM 774 N N . SER A 1 97 ? 0.122 7.947 -4.900 1.00 98.62 97 SER A N 1
ATOM 775 C CA . SER A 1 97 ? 0.137 7.306 -6.202 1.00 98.62 97 SER A CA 1
ATOM 776 C C . SER A 1 97 ? 0.501 5.838 -6.091 1.00 98.62 97 SER A C 1
ATOM 778 O O . SER A 1 97 ? 1.083 5.419 -5.090 1.00 98.62 97 SER A O 1
ATOM 780 N N . ASN A 1 98 ? 0.181 5.074 -7.129 1.00 98.62 98 ASN A N 1
ATOM 781 C CA . ASN A 1 98 ? 0.608 3.690 -7.276 1.00 98.62 98 ASN A CA 1
ATOM 782 C C . ASN A 1 98 ? 0.973 3.361 -8.722 1.00 98.62 98 ASN A C 1
ATOM 784 O O . ASN A 1 98 ? 0.325 3.847 -9.647 1.00 98.62 98 ASN A O 1
ATOM 788 N N . TRP A 1 99 ? 1.995 2.522 -8.899 1.00 98.25 99 TRP A N 1
ATOM 789 C CA . TRP A 1 99 ? 2.205 1.757 -10.126 1.00 98.25 99 TRP A CA 1
ATOM 790 C C . TRP A 1 99 ? 1.738 0.323 -9.907 1.00 98.25 99 TRP A C 1
ATOM 792 O O . TRP A 1 99 ? 2.118 -0.327 -8.931 1.00 98.25 99 TRP A O 1
ATOM 802 N N . VAL A 1 100 ? 0.962 -0.182 -10.858 1.00 98.00 100 VAL A N 1
ATOM 803 C CA . VAL A 1 100 ? 0.393 -1.528 -10.821 1.00 98.00 100 VAL A CA 1
ATOM 804 C C . VAL A 1 100 ? 0.324 -2.117 -12.228 1.00 98.00 100 VAL A C 1
ATOM 806 O O . VAL A 1 100 ? 0.382 -1.391 -13.224 1.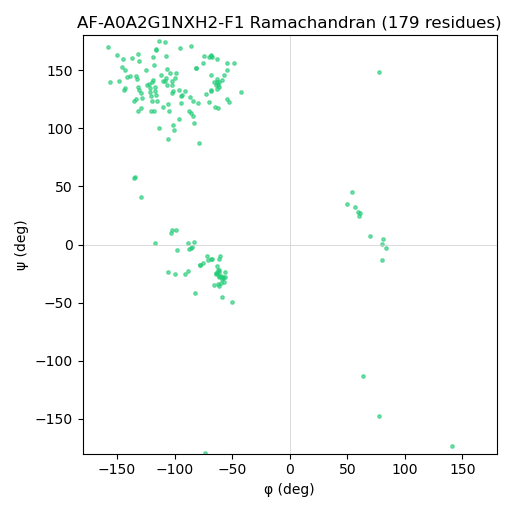00 98.00 100 VAL A O 1
ATOM 809 N N . SER A 1 101 ? 0.229 -3.441 -12.334 1.00 97.62 101 SER A N 1
ATOM 810 C CA . SER A 1 101 ? -0.023 -4.087 -13.621 1.00 97.62 101 SER A CA 1
ATOM 811 C C . SER A 1 101 ? -1.413 -3.730 -14.156 1.00 97.62 101 SER A C 1
ATOM 813 O O . SER A 1 101 ? -2.391 -3.685 -13.411 1.00 97.62 101 SER A O 1
ATOM 815 N N . SER A 1 102 ? -1.511 -3.504 -15.466 1.00 96.75 102 SER A N 1
ATOM 816 C CA . SER A 1 102 ? -2.796 -3.339 -16.153 1.00 96.75 102 SER A CA 1
ATOM 817 C C . SER A 1 102 ? -3.442 -4.666 -16.575 1.00 96.75 102 SER A C 1
ATOM 819 O O . SER A 1 102 ? -4.535 -4.642 -17.131 1.00 96.75 102 SER A O 1
ATOM 821 N N . GLU A 1 103 ? -2.786 -5.807 -16.339 1.00 96.56 103 GLU A N 1
ATOM 822 C CA . GLU A 1 103 ? -3.224 -7.129 -16.825 1.00 96.56 103 GLU A CA 1
ATOM 823 C C . GLU A 1 103 ? -4.232 -7.823 -15.908 1.00 96.56 103 GLU A C 1
ATOM 825 O O . GLU A 1 103 ? -4.689 -8.924 -16.215 1.00 96.56 103 GLU A O 1
ATOM 830 N N . PHE A 1 104 ? -4.571 -7.223 -14.766 1.00 96.50 104 PHE A N 1
ATOM 831 C CA . PHE A 1 104 ? -5.446 -7.857 -13.793 1.00 96.50 104 PHE A CA 1
ATOM 832 C C . PHE A 1 104 ? -6.585 -6.959 -13.316 1.00 96.50 104 PHE A C 1
ATOM 834 O O . PHE A 1 104 ? -6.521 -5.730 -13.346 1.00 96.50 104 PHE A O 1
ATOM 841 N N . ALA A 1 105 ? -7.628 -7.620 -12.815 1.00 96.81 105 ALA A N 1
ATOM 842 C CA . ALA A 1 105 ? -8.686 -7.006 -12.029 1.00 96.81 105 ALA A CA 1
ATOM 843 C C . ALA A 1 105 ? -8.536 -7.405 -10.555 1.00 96.81 105 ALA A C 1
ATOM 845 O O . ALA A 1 105 ? -8.244 -8.560 -10.235 1.00 96.81 105 ALA A O 1
ATOM 846 N N . SER A 1 106 ? -8.709 -6.433 -9.664 1.00 97.75 106 SER A N 1
ATOM 847 C CA . SER A 1 106 ? -8.620 -6.618 -8.217 1.00 97.75 106 SER A CA 1
ATOM 848 C C . SER A 1 106 ? -9.695 -7.579 -7.694 1.00 97.75 106 SER A C 1
ATOM 850 O O . SER A 1 106 ? -10.842 -7.542 -8.136 1.00 97.75 106 SER A O 1
ATOM 852 N N . ILE A 1 107 ? -9.335 -8.405 -6.708 1.00 98.12 107 ILE A N 1
ATOM 853 C CA . ILE A 1 107 ? -10.229 -9.368 -6.053 1.00 98.12 107 ILE A CA 1
ATOM 854 C C . ILE A 1 107 ? -10.677 -8.781 -4.708 1.00 98.12 107 ILE A C 1
ATOM 856 O O . ILE A 1 107 ? -9.923 -8.775 -3.730 1.00 98.12 107 ILE A O 1
ATOM 860 N N . TYR A 1 108 ? -11.909 -8.276 -4.652 1.00 98.19 108 TYR A N 1
ATOM 861 C CA . TYR A 1 108 ? -12.450 -7.578 -3.477 1.00 98.19 108 TYR A CA 1
ATOM 862 C C . TYR A 1 108 ? -13.177 -8.514 -2.506 1.00 98.19 108 TYR A C 1
ATOM 864 O O . TYR A 1 108 ? -13.283 -8.220 -1.313 1.00 98.19 108 TYR A O 1
ATOM 872 N N . GLU A 1 109 ? -13.686 -9.640 -3.007 1.00 97.75 109 GLU A N 1
ATOM 873 C CA . GLU A 1 109 ? -14.547 -10.591 -2.300 1.00 97.75 109 GLU A CA 1
ATOM 874 C C . GLU A 1 109 ? -13.983 -10.997 -0.931 1.00 97.75 109 GLU A C 1
ATOM 876 O O . GLU A 1 109 ? -14.708 -10.842 0.056 1.00 97.75 109 GLU A O 1
ATOM 881 N N . PRO A 1 110 ? -12.701 -11.408 -0.799 1.00 96.25 110 PRO A N 1
ATOM 882 C CA . PRO A 1 110 ? -12.188 -11.905 0.469 1.00 96.25 110 PRO A CA 1
ATOM 883 C C . PRO A 1 110 ? -12.228 -10.868 1.589 1.00 96.25 110 PRO A C 1
ATOM 885 O O . PRO A 1 110 ? -12.451 -11.247 2.735 1.00 96.25 110 PRO A O 1
ATOM 888 N N . ILE A 1 111 ? -12.022 -9.583 1.281 1.00 97.81 111 ILE A N 1
ATOM 889 C CA . ILE A 1 111 ? -12.077 -8.489 2.265 1.00 97.81 111 ILE A CA 1
ATOM 890 C C . ILE A 1 111 ? -13.525 -8.056 2.491 1.00 97.81 111 ILE A C 1
ATOM 892 O O . ILE A 1 111 ? -13.943 -7.863 3.635 1.00 97.81 111 ILE A O 1
ATOM 896 N N . ARG A 1 112 ? -14.320 -7.964 1.417 1.00 97.62 112 ARG A N 1
ATOM 897 C CA . ARG A 1 112 ? -15.737 -7.582 1.480 1.00 97.62 112 ARG A CA 1
ATOM 898 C C . ARG A 1 112 ? -16.548 -8.534 2.361 1.00 97.62 112 ARG A C 1
ATOM 900 O O . ARG A 1 112 ? -17.316 -8.072 3.201 1.00 97.62 112 ARG A O 1
ATOM 907 N N . GLU A 1 113 ? -16.355 -9.844 2.224 1.00 96.31 113 GLU A N 1
ATOM 908 C CA . GLU A 1 113 ? -17.071 -10.865 3.005 1.00 96.31 113 GLU A CA 1
ATOM 909 C C . GLU A 1 113 ? -16.734 -10.815 4.504 1.00 96.31 113 GLU A C 1
ATOM 911 O O . GLU A 1 113 ? -17.622 -10.991 5.342 1.00 96.31 113 GLU A O 1
ATOM 916 N N . ARG A 1 114 ? -15.482 -10.486 4.860 1.00 96.69 114 ARG A N 1
ATOM 917 C CA . ARG A 1 114 ? -15.075 -10.233 6.257 1.00 96.69 114 ARG A CA 1
ATOM 918 C C . ARG A 1 114 ? -15.361 -8.809 6.738 1.00 96.69 114 ARG A C 1
ATOM 920 O O . ARG A 1 114 ? -15.059 -8.492 7.886 1.00 96.69 114 ARG A O 1
ATOM 927 N N . ARG A 1 115 ? -15.978 -7.965 5.904 1.00 96.69 115 ARG A N 1
ATOM 928 C CA . ARG A 1 115 ? -16.324 -6.564 6.208 1.00 96.69 115 ARG A CA 1
ATOM 929 C C . ARG A 1 115 ? -15.116 -5.677 6.529 1.00 96.69 115 ARG A C 1
ATOM 931 O O . ARG A 1 115 ? -15.254 -4.681 7.230 1.00 96.69 115 ARG A O 1
ATOM 938 N N . GLY A 1 116 ? -13.947 -6.015 5.996 1.00 97.31 116 GLY A N 1
ATOM 939 C CA . GLY A 1 116 ? -12.717 -5.267 6.222 1.00 97.31 116 GLY A CA 1
ATOM 940 C C . GLY A 1 116 ? -11.498 -6.163 6.382 1.00 97.31 116 GLY A C 1
ATOM 941 O O . GLY A 1 116 ? -11.549 -7.382 6.180 1.00 97.31 116 GLY A O 1
ATOM 942 N N . GLY A 1 117 ? -10.382 -5.530 6.732 1.00 97.75 117 GLY A N 1
ATOM 943 C CA . GLY A 1 117 ? -9.125 -6.223 6.969 1.00 97.75 117 GLY A CA 1
ATOM 944 C C . GLY A 1 117 ? -9.108 -6.992 8.288 1.00 97.75 117 GLY A C 1
ATOM 945 O O . GLY A 1 117 ? -10.081 -6.990 9.042 1.00 97.75 117 GLY A O 1
ATOM 946 N N . ALA A 1 118 ? -7.983 -7.640 8.574 1.00 98.25 118 ALA A N 1
ATOM 947 C CA . ALA A 1 118 ? -7.751 -8.388 9.809 1.00 98.25 118 ALA A CA 1
ATOM 948 C C . ALA A 1 118 ? -7.821 -7.502 11.068 1.00 98.25 118 ALA A C 1
ATOM 950 O O . ALA A 1 118 ? -8.087 -8.003 12.159 1.00 98.25 118 ALA A O 1
ATOM 951 N N . TYR A 1 119 ? -7.629 -6.191 10.913 1.00 98.50 119 TYR A N 1
ATOM 952 C CA . TYR A 1 119 ? -7.745 -5.204 11.977 1.00 98.50 119 TYR A CA 1
ATOM 953 C C . TYR A 1 119 ? -8.564 -3.991 11.524 1.00 98.50 119 TYR A C 1
ATOM 955 O O . TYR A 1 119 ? -8.471 -3.567 10.371 1.00 98.50 119 TYR A O 1
ATOM 963 N N . TYR A 1 120 ? -9.332 -3.429 12.455 1.00 98.38 120 TYR A N 1
ATOM 964 C CA . TYR A 1 120 ? -10.009 -2.140 12.339 1.00 98.38 120 TYR A CA 1
ATOM 965 C C . TYR A 1 120 ? -9.208 -1.065 13.074 1.00 98.38 120 TYR A C 1
ATOM 967 O O . TYR A 1 120 ? -8.659 -1.320 14.149 1.00 98.38 120 TYR A O 1
ATOM 975 N N . PHE A 1 121 ? -9.180 0.140 12.508 1.00 98.12 121 PHE A N 1
ATOM 976 C CA . PHE A 1 121 ? -8.457 1.288 13.056 1.00 98.12 121 PHE A CA 1
ATOM 977 C C . PHE A 1 121 ? -9.463 2.344 13.489 1.00 98.12 121 PHE A C 1
ATOM 979 O O . PHE A 1 121 ? -10.025 3.064 12.665 1.00 98.12 121 PHE A O 1
ATOM 986 N N . LEU A 1 122 ? -9.730 2.389 14.787 1.00 97.88 122 LEU A N 1
ATOM 987 C CA . LEU A 1 122 ? -10.767 3.216 15.387 1.00 97.88 122 LEU A CA 1
ATOM 988 C C . LEU A 1 122 ? -10.201 4.543 15.886 1.00 97.88 122 LEU A C 1
ATOM 990 O O . LEU A 1 122 ? -8.983 4.703 15.991 1.00 97.88 122 LEU A O 1
ATOM 994 N N . LYS A 1 123 ? -11.095 5.473 16.242 1.00 92.94 123 LYS A N 1
ATOM 995 C CA . LYS A 1 123 ? -10.726 6.727 16.908 1.00 92.94 123 LYS A CA 1
ATOM 996 C C . LYS A 1 123 ? -9.778 6.497 18.090 1.00 92.94 123 LYS A C 1
ATOM 998 O O . LYS A 1 123 ? -9.725 5.416 18.684 1.00 92.94 123 LYS A O 1
ATOM 1003 N N . ASP A 1 124 ? -9.026 7.541 18.420 1.00 90.06 124 ASP A N 1
ATOM 1004 C CA . ASP A 1 124 ? -8.036 7.529 19.502 1.00 90.06 124 ASP A CA 1
ATOM 1005 C C . ASP A 1 124 ? -6.940 6.464 19.296 1.00 90.06 124 ASP A C 1
ATOM 1007 O O . ASP A 1 124 ? -6.350 5.954 20.247 1.00 90.06 124 ASP A O 1
ATOM 1011 N N . SER A 1 125 ? -6.668 6.125 18.029 1.00 88.00 125 SER A N 1
ATOM 1012 C CA . SER A 1 125 ? -5.657 5.148 17.602 1.00 88.00 125 SER A CA 1
ATOM 1013 C C . SER A 1 125 ? -5.866 3.729 18.144 1.00 88.00 125 SER A C 1
ATOM 1015 O O . SER A 1 125 ? -4.917 2.945 18.224 1.00 88.00 125 SER A O 1
ATOM 1017 N N . THR A 1 126 ? -7.104 3.369 18.492 1.00 97.06 126 THR A N 1
ATOM 1018 C CA . THR A 1 126 ? -7.433 2.014 18.949 1.00 97.06 126 THR A CA 1
ATOM 1019 C C . THR A 1 126 ? -7.405 1.035 17.773 1.00 97.06 126 THR A C 1
ATOM 1021 O O . THR A 1 126 ? -8.048 1.259 16.749 1.00 97.06 126 THR A O 1
ATOM 1024 N N . ILE A 1 127 ? -6.686 -0.080 17.926 1.00 97.69 127 ILE A N 1
ATOM 1025 C CA . ILE A 1 127 ? -6.567 -1.137 16.912 1.00 97.69 127 ILE A CA 1
ATOM 1026 C C . ILE A 1 127 ? -7.312 -2.379 17.410 1.00 97.69 127 ILE A C 1
ATOM 1028 O O . ILE A 1 127 ? -6.950 -2.948 18.439 1.00 97.69 127 ILE A O 1
ATOM 1032 N N . LEU A 1 128 ? -8.345 -2.808 16.680 1.00 97.81 128 LEU A N 1
ATOM 1033 C CA . LEU A 1 128 ? -9.218 -3.920 17.071 1.00 97.81 128 LEU A CA 1
ATOM 1034 C C . LEU A 1 128 ? -9.117 -5.078 16.072 1.00 97.81 128 LEU A C 1
ATOM 1036 O O . LEU A 1 128 ? -9.223 -4.862 14.868 1.00 97.81 128 LEU A O 1
ATOM 1040 N N . LYS A 1 129 ? -8.951 -6.314 16.558 1.00 97.94 129 LYS A N 1
ATOM 1041 C CA . LYS A 1 129 ? -8.989 -7.520 15.710 1.00 97.94 129 LYS A CA 1
ATOM 1042 C C . LYS A 1 129 ? -10.382 -7.695 15.099 1.00 97.94 129 LYS A C 1
ATOM 1044 O O . LYS A 1 129 ? -11.390 -7.549 15.783 1.00 97.94 129 LYS A O 1
ATOM 1049 N N . ASN A 1 130 ? -10.443 -8.045 13.819 1.00 97.69 130 ASN A N 1
ATOM 1050 C CA . ASN A 1 130 ? -11.705 -8.311 13.144 1.00 97.69 130 ASN A CA 1
ATOM 1051 C C . ASN A 1 130 ? -12.179 -9.751 13.394 1.00 97.69 130 ASN A C 1
ATOM 1053 O O . ASN A 1 130 ? -11.707 -10.695 12.766 1.00 97.69 130 ASN A O 1
ATOM 1057 N N . GLU A 1 131 ? -13.182 -9.912 14.253 1.00 96.25 131 GLU A N 1
ATOM 1058 C CA . GLU A 1 131 ? -13.760 -11.211 14.639 1.00 96.25 131 GLU A CA 1
ATOM 1059 C C . GLU A 1 131 ? -14.370 -12.017 13.475 1.00 96.25 131 GLU A C 1
ATOM 1061 O O . GLU A 1 131 ? -14.699 -13.191 13.631 1.00 96.25 131 GLU A O 1
ATOM 1066 N N . LYS A 1 132 ? -14.515 -11.424 12.279 1.00 95.94 132 LYS A N 1
ATOM 1067 C CA . LYS A 1 132 ? -14.896 -12.156 11.058 1.00 95.94 132 LYS A CA 1
ATOM 1068 C C . LYS A 1 132 ? -13.785 -13.049 10.504 1.00 95.94 132 LYS A C 1
ATOM 1070 O O . LYS A 1 132 ? -14.051 -13.839 9.600 1.00 95.94 132 LYS A O 1
ATOM 1075 N N . TYR A 1 133 ? -12.567 -12.945 11.025 1.00 95.31 133 TYR A N 1
ATOM 1076 C CA . TYR A 1 133 ? -11.481 -13.874 10.740 1.00 95.31 133 TYR A CA 1
ATOM 1077 C C . TYR A 1 133 ? -11.310 -14.851 11.905 1.00 95.31 133 TYR A C 1
ATOM 1079 O O . TYR A 1 133 ? -11.181 -14.441 13.054 1.00 95.31 133 TYR A O 1
ATOM 1087 N N . THR A 1 134 ? -11.252 -16.150 11.601 1.00 90.38 134 THR A N 1
ATOM 1088 C CA . THR A 1 134 ? -11.135 -17.221 12.608 1.00 90.38 134 THR A CA 1
ATOM 1089 C C . THR A 1 134 ? -9.859 -17.121 13.443 1.00 90.38 134 THR A C 1
ATOM 1091 O O . THR A 1 134 ? -9.853 -17.442 14.628 1.00 90.38 134 THR A O 1
ATOM 1094 N N . LYS A 1 135 ? -8.758 -16.695 12.819 1.00 92.06 135 LYS A N 1
ATOM 1095 C CA . LYS A 1 135 ? -7.453 -16.517 13.451 1.00 92.06 135 LYS A CA 1
ATOM 1096 C C . LYS A 1 135 ? -6.787 -15.296 12.837 1.00 92.06 135 LYS A C 1
ATOM 1098 O O . LYS A 1 135 ? -6.774 -15.157 11.615 1.00 92.06 135 LYS A O 1
ATOM 1103 N N . ILE A 1 136 ? -6.246 -14.435 13.693 1.00 95.88 136 ILE A N 1
ATOM 1104 C CA . ILE A 1 136 ? -5.504 -13.240 13.295 1.00 95.88 136 ILE A CA 1
ATOM 1105 C C . ILE A 1 136 ? -4.166 -13.247 14.048 1.00 95.88 136 ILE A C 1
ATOM 1107 O O . ILE A 1 136 ? -4.185 -13.226 15.287 1.00 95.88 136 ILE A O 1
ATOM 1111 N N . PRO A 1 137 ? -3.026 -13.319 13.337 1.00 96.88 137 PRO A N 1
ATOM 1112 C CA . PRO A 1 137 ? -1.705 -13.223 13.943 1.00 96.88 137 PRO A CA 1
ATOM 1113 C C . PRO A 1 137 ? -1.474 -11.806 14.470 1.00 96.88 137 PRO A C 1
ATOM 1115 O O . PRO A 1 137 ? -2.184 -10.876 14.097 1.00 96.88 137 PRO A O 1
ATOM 1118 N N . GLU A 1 138 ? -0.478 -11.642 15.339 1.00 97.69 138 GLU A N 1
ATOM 1119 C CA . GLU A 1 138 ? -0.124 -10.317 15.844 1.00 97.69 138 GLU A CA 1
ATOM 1120 C C . GLU A 1 138 ? 0.336 -9.390 14.716 1.00 97.69 138 GLU A C 1
ATOM 1122 O O . GLU A 1 138 ? 1.102 -9.780 13.833 1.00 97.69 138 GLU A O 1
ATOM 1127 N N . LEU A 1 139 ? -0.134 -8.145 14.778 1.00 98.06 139 LEU A N 1
ATOM 1128 C CA . LEU A 1 139 ? 0.195 -7.100 13.823 1.00 98.06 139 LEU A CA 1
ATOM 1129 C C . LEU A 1 139 ? 1.655 -6.686 13.992 1.00 98.06 139 LEU A C 1
ATOM 1131 O O . LEU A 1 139 ? 2.070 -6.236 15.062 1.00 98.06 139 LEU A O 1
ATOM 1135 N N . ARG A 1 140 ? 2.430 -6.799 12.913 1.00 98.31 140 ARG A N 1
ATOM 1136 C CA . ARG A 1 140 ? 3.842 -6.405 12.904 1.00 98.31 140 ARG A CA 1
ATOM 1137 C C . ARG A 1 140 ? 3.999 -5.060 12.224 1.00 98.31 140 ARG A C 1
ATOM 1139 O O . ARG A 1 140 ? 3.422 -4.830 11.166 1.00 98.31 140 ARG A O 1
ATOM 1146 N N . ARG A 1 141 ? 4.814 -4.183 12.799 1.00 98.50 141 ARG A N 1
ATOM 1147 C CA . ARG A 1 141 ? 5.138 -2.890 12.190 1.00 98.50 141 ARG A CA 1
ATOM 1148 C C . ARG A 1 141 ? 6.423 -3.010 11.387 1.00 98.50 141 ARG A C 1
ATOM 1150 O O . ARG A 1 141 ? 7.431 -3.470 11.917 1.00 98.50 141 ARG A O 1
ATOM 1157 N N . VAL A 1 142 ? 6.380 -2.586 10.130 1.00 98.06 142 VAL A N 1
ATOM 1158 C CA . VAL A 1 142 ? 7.528 -2.604 9.215 1.00 98.06 142 VAL A CA 1
ATOM 1159 C C . VAL A 1 142 ? 7.743 -1.194 8.665 1.00 98.06 142 VAL A C 1
ATOM 1161 O O . VAL A 1 142 ? 6.810 -0.396 8.588 1.00 98.06 142 VAL A O 1
ATOM 1164 N N . LYS A 1 143 ? 8.998 -0.856 8.356 1.00 97.94 143 LYS A N 1
ATOM 1165 C CA . LYS A 1 143 ? 9.348 0.439 7.759 1.00 97.94 143 LYS A CA 1
ATOM 1166 C C . LYS A 1 143 ? 8.957 0.470 6.272 1.00 97.94 143 LYS A C 1
ATOM 1168 O O . LYS A 1 143 ? 8.901 -0.590 5.654 1.00 97.94 143 LYS A O 1
ATOM 1173 N N . PRO A 1 144 ? 8.734 1.658 5.687 1.00 98.12 144 PRO A N 1
ATOM 1174 C CA . PRO A 1 144 ? 8.595 1.799 4.240 1.00 98.12 144 PRO A CA 1
ATOM 1175 C C . PRO A 1 144 ? 9.788 1.214 3.473 1.00 98.12 144 PRO A C 1
ATOM 1177 O O . PRO A 1 144 ? 10.895 1.117 4.009 1.00 98.12 144 PRO A O 1
ATOM 1180 N N . THR A 1 145 ? 9.555 0.848 2.213 1.00 96.88 145 THR A N 1
ATOM 1181 C CA . THR A 1 145 ? 10.569 0.300 1.308 1.00 96.88 145 THR A CA 1
ATOM 1182 C C . THR A 1 145 ? 11.684 1.320 1.085 1.00 96.88 145 THR A C 1
ATOM 1184 O O . THR A 1 145 ? 11.417 2.501 0.850 1.00 96.88 145 THR A O 1
ATOM 1187 N N . ASP A 1 146 ? 12.937 0.863 1.128 1.00 95.69 146 ASP A N 1
ATOM 1188 C CA . ASP A 1 146 ? 14.076 1.696 0.749 1.00 95.69 146 ASP A CA 1
ATOM 1189 C C . ASP A 1 146 ? 13.975 2.039 -0.754 1.00 95.69 146 ASP A C 1
ATOM 1191 O O . ASP A 1 146 ? 13.989 1.129 -1.589 1.00 95.69 146 ASP A O 1
ATOM 1195 N N . PRO A 1 147 ? 13.864 3.327 -1.129 1.00 94.12 147 PRO A N 1
ATOM 1196 C CA . PRO A 1 147 ? 13.694 3.739 -2.522 1.00 94.12 147 PRO A CA 1
ATOM 1197 C C . PRO A 1 147 ? 14.873 3.333 -3.417 1.00 94.12 147 PRO A C 1
ATOM 1199 O O . PRO A 1 147 ? 14.688 3.164 -4.625 1.00 94.12 147 PRO A O 1
ATOM 1202 N N . SER A 1 148 ? 16.065 3.114 -2.850 1.00 93.00 148 SER A N 1
ATOM 1203 C CA . SER A 1 148 ? 17.237 2.673 -3.611 1.00 93.00 148 SER A CA 1
ATOM 1204 C C . SER A 1 148 ? 17.053 1.288 -4.239 1.00 93.00 148 SER A C 1
ATOM 1206 O O . SER A 1 148 ? 17.620 1.037 -5.302 1.00 93.00 148 SER A O 1
ATOM 1208 N N . LEU A 1 149 ? 16.182 0.439 -3.674 1.00 91.56 149 LEU A N 1
ATOM 1209 C CA . LEU A 1 149 ? 15.802 -0.854 -4.260 1.00 91.56 149 LEU A CA 1
ATOM 1210 C C . LEU A 1 149 ? 15.086 -0.695 -5.610 1.00 91.56 149 LEU A C 1
ATOM 1212 O O . LEU A 1 149 ? 15.125 -1.590 -6.448 1.00 91.56 149 LEU A O 1
ATOM 1216 N N . LEU A 1 150 ? 14.469 0.466 -5.845 1.00 90.38 150 LEU A N 1
ATOM 1217 C CA . LEU A 1 150 ? 13.822 0.826 -7.108 1.00 90.38 150 LEU A CA 1
ATOM 1218 C C . LEU A 1 150 ? 14.672 1.786 -7.952 1.00 90.38 150 LEU A C 1
ATOM 1220 O O . LEU A 1 150 ? 14.180 2.350 -8.930 1.00 90.38 150 LEU A O 1
ATOM 1224 N N . ASN A 1 151 ? 15.948 1.973 -7.596 1.00 90.88 151 ASN A N 1
ATOM 1225 C CA . ASN A 1 151 ? 16.848 2.972 -8.173 1.00 90.88 151 ASN A CA 1
ATOM 1226 C C . ASN A 1 151 ? 16.322 4.415 -8.062 1.00 90.88 151 ASN A C 1
ATOM 1228 O O . ASN A 1 151 ? 16.593 5.241 -8.935 1.00 90.88 151 ASN A O 1
ATOM 1232 N N . LEU A 1 152 ? 15.577 4.716 -7.002 1.00 93.31 152 LEU A N 1
ATOM 1233 C CA . LEU A 1 152 ? 15.109 6.061 -6.700 1.00 93.31 152 LEU A CA 1
ATOM 1234 C C . LEU A 1 152 ? 15.937 6.668 -5.571 1.00 93.31 152 LEU A C 1
ATOM 1236 O O . LEU A 1 152 ? 16.391 5.981 -4.654 1.00 93.31 152 LEU A O 1
ATOM 1240 N N . THR A 1 153 ? 16.111 7.983 -5.623 1.00 94.19 153 THR A N 1
ATOM 1241 C CA . THR A 1 153 ? 16.634 8.740 -4.482 1.00 94.19 153 THR A CA 1
ATOM 1242 C C . THR A 1 153 ? 15.516 9.029 -3.467 1.00 94.19 153 THR A C 1
ATOM 1244 O O . THR A 1 153 ? 14.344 9.105 -3.846 1.00 94.19 153 THR A O 1
ATOM 1247 N N . PRO A 1 154 ? 15.818 9.174 -2.161 1.00 93.56 154 PRO A N 1
ATOM 1248 C CA . PRO A 1 154 ? 14.792 9.474 -1.164 1.00 93.56 154 PRO A CA 1
ATOM 1249 C C . PRO A 1 154 ? 13.973 10.726 -1.505 1.00 93.56 154 PRO A C 1
ATOM 1251 O O . PRO A 1 154 ? 14.529 11.803 -1.704 1.00 93.56 154 PRO A O 1
ATOM 1254 N N . GLY A 1 155 ? 12.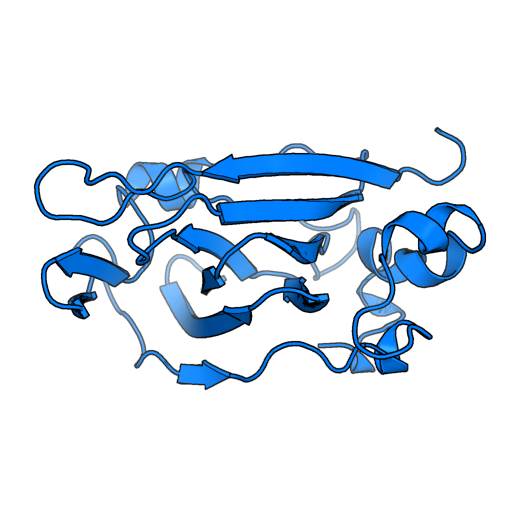646 10.578 -1.556 1.00 91.12 155 GLY A N 1
ATOM 1255 C CA . GLY A 1 155 ? 11.717 11.656 -1.913 1.00 91.12 155 GLY A CA 1
ATOM 1256 C C . GLY A 1 155 ? 11.576 11.924 -3.415 1.00 91.12 155 GLY A C 1
ATOM 1257 O O . GLY A 1 155 ? 10.806 12.801 -3.801 1.00 91.12 155 GLY A O 1
ATOM 1258 N N . GLU A 1 156 ? 12.279 11.184 -4.272 1.00 95.88 156 GLU A N 1
ATOM 1259 C CA . GLU A 1 156 ? 12.108 11.286 -5.716 1.00 95.88 156 GLU A CA 1
ATOM 1260 C C . GLU A 1 156 ? 10.747 10.751 -6.153 1.00 95.88 156 GLU A C 1
ATOM 1262 O O . GLU A 1 156 ? 10.340 9.659 -5.759 1.00 95.88 156 GLU A O 1
ATOM 1267 N N . ASP A 1 157 ? 10.044 11.520 -6.986 1.00 96.81 157 ASP A N 1
ATOM 1268 C CA . ASP A 1 157 ? 8.745 11.122 -7.524 1.00 96.81 157 ASP A CA 1
ATOM 1269 C C . ASP A 1 157 ? 8.886 9.850 -8.375 1.00 96.81 157 ASP A C 1
ATOM 1271 O O . ASP A 1 157 ? 9.565 9.840 -9.411 1.00 96.81 157 ASP A O 1
ATOM 1275 N N . MET A 1 158 ? 8.218 8.777 -7.944 1.00 96.88 158 MET A N 1
ATOM 1276 C CA . MET A 1 158 ? 8.280 7.480 -8.609 1.00 96.88 158 MET A CA 1
ATOM 1277 C C . MET A 1 158 ? 7.622 7.493 -9.990 1.00 96.88 158 MET A C 1
ATOM 1279 O O . MET A 1 158 ? 7.825 6.566 -10.775 1.00 96.88 158 MET A O 1
ATOM 1283 N N . TYR A 1 159 ? 6.862 8.536 -10.343 1.00 96.69 159 TYR A N 1
ATOM 1284 C CA . TYR A 1 159 ? 6.359 8.712 -11.702 1.00 96.69 159 TYR A CA 1
ATOM 1285 C C . TYR A 1 159 ? 7.494 8.730 -12.736 1.00 96.69 159 TYR A C 1
ATOM 1287 O O . TYR A 1 159 ? 7.306 8.266 -13.861 1.00 96.69 159 TYR A O 1
ATOM 1295 N N . LYS A 1 160 ? 8.708 9.163 -12.355 1.00 95.12 160 LYS A N 1
ATOM 1296 C CA . LYS A 1 160 ? 9.900 9.126 -13.223 1.00 95.12 160 LYS A CA 1
ATOM 1297 C C . LYS A 1 160 ? 10.238 7.732 -13.754 1.00 95.12 160 LYS A C 1
ATOM 1299 O O . LYS A 1 160 ? 10.840 7.633 -14.824 1.00 95.12 160 LYS A O 1
ATOM 1304 N N . LEU A 1 161 ? 9.811 6.667 -13.068 1.00 94.50 161 LEU A N 1
ATOM 1305 C CA . LEU A 1 161 ? 9.994 5.286 -13.523 1.00 94.50 161 LEU A CA 1
ATOM 1306 C C . LEU A 1 161 ? 9.291 4.995 -14.859 1.00 94.50 161 LEU A C 1
ATOM 1308 O O . LEU A 1 161 ? 9.629 4.015 -15.517 1.00 94.50 161 LEU A O 1
ATOM 1312 N N . ILE A 1 162 ? 8.401 5.875 -15.340 1.00 93.88 162 ILE A N 1
ATOM 1313 C CA . ILE A 1 162 ? 7.882 5.816 -16.715 1.00 93.88 162 ILE A CA 1
ATOM 1314 C C . ILE A 1 162 ? 8.992 5.902 -17.779 1.00 93.88 162 ILE A C 1
ATOM 1316 O O . ILE A 1 162 ? 8.841 5.353 -18.869 1.00 93.88 162 ILE A O 1
ATOM 1320 N N . GLY A 1 163 ? 10.112 6.569 -17.472 1.00 92.88 163 GLY A N 1
ATOM 1321 C CA . GLY A 1 163 ? 11.288 6.639 -18.345 1.00 92.88 163 GLY A CA 1
ATOM 1322 C C . GLY A 1 163 ? 12.152 5.374 -18.311 1.00 92.88 163 GLY A C 1
ATOM 1323 O O . GLY A 1 163 ? 12.941 5.141 -19.225 1.00 92.88 163 GLY A O 1
ATOM 1324 N N . THR A 1 164 ? 11.988 4.538 -17.286 1.00 93.12 164 THR A N 1
ATOM 1325 C CA . THR A 1 164 ? 12.729 3.288 -17.063 1.00 93.12 164 THR A CA 1
ATOM 1326 C C . THR A 1 164 ? 11.781 2.154 -16.641 1.00 93.12 164 THR A C 1
ATOM 1328 O O . THR A 1 164 ? 11.988 1.520 -15.606 1.00 93.12 164 THR A O 1
ATOM 1331 N N . PRO A 1 165 ? 10.750 1.830 -17.448 1.00 91.06 165 PRO A N 1
ATOM 1332 C CA . PRO A 1 165 ? 9.651 0.951 -17.036 1.00 91.06 165 PRO A CA 1
ATOM 1333 C C . PRO A 1 165 ? 10.093 -0.482 -16.715 1.00 91.06 165 PRO A C 1
ATOM 1335 O O . PRO A 1 165 ? 9.390 -1.192 -16.009 1.00 91.06 165 PRO A O 1
ATOM 1338 N N . THR A 1 166 ? 11.277 -0.902 -17.168 1.00 91.56 166 THR A N 1
ATOM 1339 C CA . THR A 1 166 ? 11.877 -2.191 -16.791 1.00 91.56 166 THR A CA 1
ATOM 1340 C C . THR A 1 166 ? 12.177 -2.301 -15.297 1.00 91.56 166 THR A C 1
ATOM 1342 O O . THR A 1 166 ? 12.247 -3.405 -14.773 1.00 91.56 166 THR A O 1
ATOM 1345 N N . LYS A 1 167 ? 12.316 -1.178 -14.578 1.00 91.38 167 LYS A N 1
ATOM 1346 C CA . LYS A 1 167 ? 12.436 -1.156 -13.109 1.00 91.38 167 LYS A CA 1
ATOM 1347 C C . LYS A 1 167 ? 11.135 -1.517 -12.394 1.00 91.38 167 LYS A C 1
ATOM 1349 O O . LYS A 1 167 ? 11.158 -1.811 -11.207 1.00 91.38 167 LYS A O 1
ATOM 1354 N N . LEU A 1 168 ? 10.024 -1.528 -13.123 1.00 95.19 168 LEU A N 1
ATOM 1355 C CA . LEU A 1 168 ? 8.703 -1.926 -12.652 1.00 95.19 168 LEU A CA 1
ATOM 1356 C C . LEU A 1 168 ? 8.321 -3.338 -13.135 1.00 95.19 168 LEU A C 1
ATOM 1358 O O . LEU A 1 168 ? 7.179 -3.756 -12.956 1.00 95.19 168 LEU A O 1
ATOM 1362 N N . ASP A 1 169 ? 9.254 -4.103 -13.720 1.00 94.56 169 ASP A N 1
ATOM 1363 C CA . ASP A 1 169 ? 8.979 -5.461 -14.213 1.00 94.56 169 ASP A CA 1
ATOM 1364 C C . ASP A 1 169 ? 8.471 -6.392 -13.099 1.00 94.56 169 ASP A C 1
ATOM 1366 O O . ASP A 1 169 ? 7.665 -7.279 -13.389 1.00 94.56 169 ASP A O 1
ATOM 1370 N N . PHE A 1 170 ? 8.872 -6.170 -11.838 1.00 95.69 170 PHE A N 1
ATOM 1371 C CA . PHE A 1 170 ? 8.405 -6.946 -10.681 1.00 95.69 170 PHE A CA 1
ATOM 1372 C C . PHE A 1 170 ? 6.882 -6.899 -10.505 1.00 95.69 170 PHE A C 1
ATOM 1374 O O . PHE A 1 170 ? 6.309 -7.884 -10.050 1.00 95.69 170 PHE A O 1
ATOM 1381 N N . LEU A 1 171 ? 6.223 -5.820 -10.954 1.00 97.00 171 LEU A N 1
ATOM 1382 C CA . LEU A 1 171 ? 4.762 -5.692 -10.943 1.00 97.00 171 LEU A CA 1
ATOM 1383 C C . LEU A 1 171 ? 4.074 -6.783 -11.759 1.00 97.00 171 LEU A C 1
ATOM 1385 O O . LEU A 1 171 ? 2.990 -7.226 -11.396 1.00 97.00 171 LEU A O 1
ATOM 1389 N N . ASN A 1 172 ? 4.716 -7.225 -12.843 1.00 96.38 172 ASN A N 1
ATOM 1390 C CA . ASN A 1 172 ? 4.213 -8.256 -13.750 1.00 96.38 172 ASN A CA 1
ATOM 1391 C C . ASN A 1 172 ? 4.928 -9.609 -13.589 1.00 96.38 172 ASN A C 1
ATOM 1393 O O . ASN A 1 172 ? 4.391 -10.635 -13.997 1.00 96.38 172 ASN A O 1
ATOM 1397 N N . LYS A 1 173 ? 6.159 -9.616 -13.063 1.00 95.44 173 LYS A N 1
ATOM 1398 C CA . LYS A 1 173 ? 7.055 -10.784 -12.988 1.00 95.44 173 LYS A CA 1
ATOM 1399 C C . LYS A 1 173 ? 7.694 -10.891 -11.595 1.00 95.44 173 LYS A C 1
ATOM 1401 O O . LYS A 1 173 ? 8.924 -10.892 -11.491 1.00 95.44 173 LYS A O 1
ATOM 1406 N N . PRO A 1 17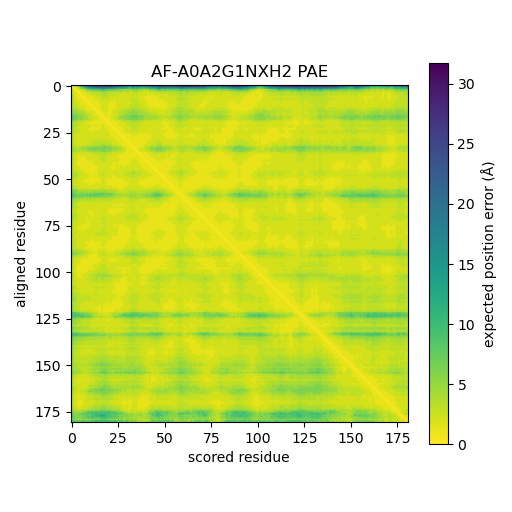4 ? 6.896 -10.999 -10.521 1.00 95.38 174 PRO A N 1
ATOM 1407 C CA . PRO A 1 174 ? 7.384 -10.942 -9.140 1.00 95.38 174 PRO A CA 1
ATOM 1408 C C . PRO A 1 174 ? 8.443 -12.006 -8.835 1.00 95.38 174 PRO A C 1
ATOM 1410 O O . PRO A 1 174 ? 9.386 -11.754 -8.092 1.00 95.38 174 PRO A O 1
ATOM 1413 N N . ARG A 1 175 ? 8.357 -13.186 -9.463 1.00 93.12 175 ARG A N 1
ATOM 1414 C CA . ARG A 1 175 ? 9.329 -14.272 -9.273 1.00 93.12 175 ARG A CA 1
ATOM 1415 C C . ARG A 1 175 ? 10.765 -13.892 -9.644 1.00 93.12 175 ARG A C 1
ATOM 1417 O O . ARG A 1 175 ? 11.694 -14.502 -9.122 1.00 93.12 175 ARG A O 1
ATOM 1424 N N . LYS A 1 176 ? 10.957 -12.939 -10.561 1.00 88.69 176 LYS A N 1
ATOM 1425 C CA . LYS A 1 176 ? 12.295 -12.514 -10.999 1.00 88.69 176 LYS A CA 1
ATOM 1426 C C . LYS A 1 176 ? 12.986 -11.585 -10.006 1.00 88.69 176 LYS A C 1
ATOM 1428 O O . LYS A 1 176 ? 14.198 -11.461 -10.079 1.00 88.69 176 LYS A O 1
ATOM 1433 N N . GLU A 1 177 ? 12.228 -10.988 -9.092 1.00 87.75 177 GLU A N 1
ATOM 1434 C CA . GLU A 1 177 ? 12.683 -9.926 -8.190 1.00 87.75 177 GLU A CA 1
ATOM 1435 C C . GLU A 1 177 ? 12.320 -10.281 -6.740 1.00 87.75 177 GLU A C 1
ATOM 1437 O O . GLU A 1 177 ? 11.853 -9.445 -5.975 1.00 87.75 177 GLU A O 1
ATOM 1442 N N . ILE A 1 178 ? 12.486 -11.557 -6.363 1.00 84.69 178 ILE A N 1
ATOM 1443 C CA . ILE A 1 178 ? 12.067 -12.055 -5.042 1.00 84.69 178 ILE A CA 1
ATOM 1444 C C . ILE A 1 178 ? 12.799 -11.358 -3.888 1.00 84.69 178 ILE A C 1
ATOM 1446 O O . ILE A 1 178 ? 12.252 -11.253 -2.801 1.00 84.69 178 ILE A O 1
ATOM 1450 N N . GLU A 1 179 ? 14.014 -10.862 -4.137 1.00 84.81 179 GLU A N 1
ATOM 1451 C CA . GLU A 1 179 ? 14.835 -10.140 -3.157 1.00 84.81 179 GLU A CA 1
ATOM 1452 C C . GLU A 1 179 ? 14.249 -8.769 -2.775 1.00 84.81 179 GLU A C 1
ATOM 1454 O O . GLU A 1 179 ? 14.685 -8.172 -1.794 1.00 84.81 179 GLU A O 1
ATOM 1459 N N . LEU A 1 180 ? 13.255 -8.273 -3.524 1.00 85.69 180 LEU A N 1
ATOM 1460 C CA . LEU A 1 180 ? 12.523 -7.047 -3.203 1.00 85.69 180 LEU A CA 1
ATOM 1461 C C . LEU A 1 180 ? 11.507 -7.239 -2.057 1.00 85.69 180 LEU A C 1
ATOM 1463 O O . LEU A 1 180 ? 11.019 -6.242 -1.520 1.00 85.69 180 LEU A O 1
ATOM 1467 N N . PHE A 1 181 ? 11.161 -8.487 -1.714 1.00 85.81 181 PHE A N 1
ATOM 1468 C CA . PHE A 1 181 ? 10.029 -8.834 -0.846 1.00 85.81 181 PHE A CA 1
ATOM 1469 C C . PHE A 1 181 ? 10.430 -9.528 0.458 1.00 85.81 181 PHE A C 1
ATOM 1471 O O . PHE A 1 181 ? 11.378 -10.344 0.454 1.00 85.81 181 PHE A O 1
#

Foldseek 3Di:
DVQQKDKDKDKDFQDDPVFFFDKDLWFAFDCQVPDPWGFKKKKAWQAAKKWKWKFAADPLATPDIEIEIDHHQFMAIGGTRIIIMIGDNDNGMTMMMMMAGNPTDTGSVSQVQLVHDQWTQGPPRDIHGRPSHPDDDDYHYDYTQDCVLLPDDRNDDCVCCVVVVVSVVCSNVVVVVVVSD

pLDDT: mean 95.9, std 4.45, range [58.84, 98.88]

Secondary structure (DSSP, 8-state):
-TT-EEEEEEEE-S-EETTEEPB---BBPPBPTTSSSB--EEEEEEESEEEEEEEEEETTEEEEEEEEEEETT-EEEE-TTEEEEEE--SSS-EEEEEEEESS---B-HHHHHTTS-SEEEEGGGEEEE-TTSS--PPPEEEPPBPGGGGTPPTT--GGGGGGSGGGGGGGT-GGGGGGG-

Solvent-accessible surface area (backbone atoms only — not comparable to full-atom values): 9993 Å² total; per-residue (Å²): 120,97,79,46,64,41,77,50,76,49,78,45,61,53,44,63,61,85,62,28,46,30,56,56,79,36,36,30,54,54,60,36,90,97,54,96,43,15,42,24,37,37,36,35,28,72,33,50,45,38,39,37,43,34,34,28,66,54,98,92,40,44,79,40,34,40,36,29,66,38,40,59,42,34,29,41,69,46,48,56,54,38,25,44,30,50,30,26,83,48,92,50,55,23,31,31,36,36,46,32,44,60,86,66,69,75,44,39,61,77,27,56,78,42,73,38,59,69,53,46,53,30,65,94,79,40,77,42,78,34,81,70,47,97,52,74,54,77,77,40,80,46,79,51,46,66,40,60,84,64,78,37,58,89,57,54,67,70,74,60,42,72,83,46,53,75,73,52,41,41,24,75,40,41,84,83,45,54,89,82,100